Protein AF-0000000080869278 (afdb_homodimer)

pLDDT: mean 95.41, std 7.75, range [44.25, 98.94]

Radius of gyration: 18.77 Å; Cα contacts (8 Å, |Δi|>4): 425; chains: 2; bounding box: 38×56×49 Å

Secondary structure (DSSP, 8-state):
---PPPPHHHHHHHHHTTHHHHHHHHHHHHS-HHHHHHHHHHHHHHHHHHHHHHHHHHHHHHHHHS-TTSHHHHHHHHHHHHHHHHHHHHTTS-HHHHHHHHHHHHHHHHHHHHSHHHHHHS-HHHHHHHHHHHHHHHHHHHHHHHHHHH-/---PPPPHHHHHHHHHTTHHHHHHHHHHHHS-HHHHHHHHHHHHHHHHHHHHHHHHHHHHHHHHHS-TTSHHHHHHHHHHHHHHHHHHHHTTS-HHHHHHHHHHHHHHHHHHHHSHHHHHHS-HHHHHHHHHHHHHHHHHHHHHHHHHHH-

Sequence (302 aa):
MNRIAMPPLPRLLGLAGLLPFVATTAAAWLAPIAWQVVAIRAFLAYAAVILSFLGGVQWGVAMCRERPGEAPFRARMLLAMVPSLLAWPALLLHPLTGAWVLVAGFLLVRFHERSRDGRAQLPDWYQSLRTLLTLVVLACHGLVIWRLVGAMNRIAMPPLPRLLGLAGLLPFVATTAAAWLAPIAWQVVAIRAFLAYAAVILSFLGGVQWGVAMCRERPGEAPFRARMLLAMVPSLLAWPALLLHPLTGAWVLVAGFLLVRFHERSRDGRAQLPDWYQSLRTLLTLVVLACHGLVIWRLVGA

Structure (mmCIF, N/CA/C/O backbone):
data_AF-0000000080869278-model_v1
#
loop_
_entity.id
_entity.type
_entity.pdbx_description
1 polymer 'DUF3429 domain-containing protein'
#
loop_
_atom_site.group_PDB
_atom_site.id
_atom_site.type_symbol
_atom_site.label_atom_id
_atom_site.label_alt_id
_atom_site.label_comp_id
_atom_site.label_asym_id
_atom_site.label_entity_id
_atom_site.label_seq_id
_atom_site.pdbx_PDB_ins_code
_atom_site.Cartn_x
_atom_site.Cartn_y
_atom_site.Cartn_z
_atom_site.occupancy
_atom_site.B_iso_or_equiv
_atom_site.auth_seq_id
_atom_site.auth_comp_id
_atom_site.auth_asym_id
_atom_site.auth_atom_id
_atom_site.pdbx_PDB_model_num
ATOM 1 N N . MET A 1 1 ? 14.195 -19.406 -16.703 1 44.25 1 MET A N 1
ATOM 2 C CA . MET A 1 1 ? 13.023 -18.562 -16.5 1 44.25 1 MET A CA 1
ATOM 3 C C . MET A 1 1 ? 12.531 -18 -17.828 1 44.25 1 MET A C 1
ATOM 5 O O . MET A 1 1 ? 13.328 -17.641 -18.688 1 44.25 1 MET A O 1
ATOM 9 N N . ASN A 1 2 ? 11.352 -18.422 -18.266 1 48.59 2 ASN A N 1
ATOM 10 C CA . ASN A 1 2 ? 10.828 -18.188 -19.609 1 48.59 2 ASN A CA 1
ATOM 11 C C . ASN A 1 2 ? 10.805 -16.703 -19.969 1 48.59 2 ASN A C 1
ATOM 13 O O . ASN A 1 2 ? 10.352 -15.883 -19.172 1 48.59 2 ASN A O 1
ATOM 17 N N . ARG A 1 3 ? 11.766 -16.297 -20.828 1 62.12 3 ARG A N 1
ATOM 18 C CA . ARG A 1 3 ? 11.922 -14.984 -21.438 1 62.12 3 ARG A CA 1
ATOM 19 C C . ARG A 1 3 ? 10.625 -14.516 -22.078 1 62.12 3 ARG A C 1
ATOM 21 O O . ARG A 1 3 ? 10.477 -14.555 -23.297 1 62.12 3 ARG A O 1
ATOM 28 N N . ILE A 1 4 ? 9.562 -14.539 -21.219 1 67.81 4 ILE A N 1
ATOM 29 C CA . ILE A 1 4 ? 8.32 -14.016 -21.781 1 67.81 4 ILE A CA 1
ATOM 30 C C . ILE A 1 4 ? 8.438 -12.508 -21.984 1 67.81 4 ILE A C 1
ATOM 32 O O . ILE A 1 4 ? 9 -11.797 -21.156 1 67.81 4 ILE A O 1
ATOM 36 N N . ALA A 1 5 ? 8.141 -12.117 -23.203 1 81.12 5 ALA A N 1
ATOM 37 C CA . ALA A 1 5 ? 8.102 -10.703 -23.562 1 81.12 5 ALA A CA 1
ATOM 38 C C . ALA A 1 5 ? 7.266 -9.906 -22.562 1 81.12 5 ALA A C 1
ATOM 40 O O . ALA A 1 5 ? 6.336 -10.445 -21.953 1 81.12 5 ALA A O 1
ATOM 41 N N . MET A 1 6 ? 7.672 -8.727 -22.25 1 85.69 6 MET A N 1
ATOM 42 C CA . MET A 1 6 ? 6.938 -7.84 -21.359 1 85.69 6 MET A CA 1
ATOM 43 C C . MET A 1 6 ? 5.535 -7.559 -21.891 1 85.69 6 MET A C 1
ATOM 45 O O . MET A 1 6 ? 5.383 -6.949 -22.953 1 85.69 6 MET A O 1
ATOM 49 N N . PRO A 1 7 ? 4.602 -7.977 -21.172 1 90.69 7 PRO A N 1
ATOM 50 C CA . PRO A 1 7 ? 3.248 -7.613 -21.594 1 90.69 7 PRO A CA 1
ATOM 51 C C . PRO A 1 7 ? 3.012 -6.105 -21.578 1 90.69 7 PRO A C 1
ATOM 53 O O . PRO A 1 7 ? 3.508 -5.406 -20.703 1 90.69 7 PRO A O 1
ATOM 56 N N . PRO A 1 8 ? 2.334 -5.648 -22.484 1 93.81 8 PRO A N 1
ATOM 57 C CA . PRO A 1 8 ? 2.205 -4.195 -22.641 1 93.81 8 PRO A CA 1
ATOM 58 C C . PRO A 1 8 ? 1.475 -3.539 -21.469 1 93.81 8 PRO A C 1
ATOM 60 O O . PRO A 1 8 ? 1.82 -2.424 -21.078 1 93.81 8 PRO A O 1
ATOM 63 N N . LEU A 1 9 ? 0.467 -4.164 -20.922 1 95.12 9 LEU A N 1
ATOM 64 C CA . LEU A 1 9 ? -0.358 -3.52 -19.906 1 95.12 9 LEU A CA 1
ATOM 65 C C . LEU A 1 9 ? 0.443 -3.275 -18.625 1 95.12 9 LEU A C 1
ATOM 67 O O . LEU A 1 9 ? 0.455 -2.16 -18.109 1 95.12 9 LEU A O 1
ATOM 71 N N . PRO A 1 10 ? 1.195 -4.254 -18.125 1 95.69 10 PRO A N 1
ATOM 72 C CA . PRO A 1 10 ? 2.025 -3.975 -16.953 1 95.69 10 PRO A CA 1
ATOM 73 C C . PRO A 1 10 ? 3.031 -2.852 -17.203 1 95.69 10 PRO A C 1
ATOM 75 O O . PRO A 1 10 ? 3.281 -2.039 -16.297 1 95.69 10 PRO A O 1
ATOM 78 N N . ARG A 1 11 ? 3.582 -2.852 -18.344 1 96.12 11 ARG A N 1
ATOM 79 C CA . ARG A 1 11 ? 4.504 -1.768 -18.672 1 96.12 11 ARG A CA 1
ATOM 80 C C . ARG A 1 11 ? 3.803 -0.415 -18.609 1 96.12 11 ARG A C 1
ATOM 82 O O . ARG A 1 11 ? 4.316 0.527 -18 1 96.12 11 ARG A O 1
ATOM 89 N N . LEU A 1 12 ? 2.678 -0.32 -19.203 1 97 12 LEU A N 1
ATOM 90 C CA . LEU A 1 12 ? 1.908 0.92 -19.219 1 97 12 LEU A CA 1
ATOM 91 C C . LEU A 1 12 ? 1.504 1.328 -17.812 1 97 12 LEU A C 1
ATOM 93 O O . LEU A 1 12 ? 1.623 2.498 -17.438 1 97 12 LEU A O 1
ATOM 97 N N . LEU A 1 13 ? 0.999 0.425 -17.031 1 97.19 13 LEU A N 1
ATOM 98 C CA . LEU A 1 13 ? 0.557 0.708 -15.672 1 97.19 13 LEU A CA 1
ATOM 99 C C . LEU A 1 13 ? 1.735 1.105 -14.789 1 97.19 13 LEU A C 1
ATOM 101 O O . LEU A 1 13 ? 1.621 2.018 -13.969 1 97.19 13 LEU A O 1
ATOM 105 N N . GLY A 1 14 ? 2.871 0.417 -14.953 1 97.5 14 GLY A N 1
ATOM 106 C CA . GLY A 1 14 ? 4.078 0.794 -14.234 1 97.5 14 GLY A CA 1
ATOM 107 C C . GLY A 1 14 ? 4.535 2.207 -14.531 1 97.5 14 GLY A C 1
ATOM 108 O O . GLY A 1 14 ? 4.824 2.98 -13.617 1 97.5 14 GLY A O 1
ATOM 109 N N . LEU A 1 15 ? 4.555 2.529 -15.773 1 97.69 15 LEU A N 1
ATOM 110 C CA . LEU A 1 15 ? 4.977 3.863 -16.188 1 97.69 15 LEU A CA 1
ATOM 111 C C . LEU A 1 15 ? 3.98 4.918 -15.719 1 97.69 15 LEU A C 1
ATOM 113 O O . LEU A 1 15 ? 4.379 6.008 -15.289 1 97.69 15 LEU A O 1
ATOM 117 N N . ALA A 1 16 ? 2.689 4.566 -15.797 1 98.12 16 ALA A N 1
ATOM 118 C CA . ALA A 1 16 ? 1.672 5.484 -15.289 1 98.12 16 ALA A CA 1
ATOM 119 C C . ALA A 1 16 ? 1.852 5.727 -13.789 1 98.12 16 ALA A C 1
ATOM 121 O O . ALA A 1 16 ? 1.561 6.816 -13.297 1 98.12 16 ALA A O 1
ATOM 122 N N . GLY A 1 17 ? 2.318 4.703 -13.117 1 98.12 17 GLY A N 1
ATOM 123 C CA . GLY A 1 17 ? 2.551 4.816 -11.688 1 98.12 17 GLY A CA 1
ATOM 124 C C . GLY A 1 17 ? 3.656 5.797 -11.344 1 98.12 17 GLY A C 1
ATOM 125 O O . GLY A 1 17 ? 3.764 6.238 -10.195 1 98.12 17 GLY A O 1
ATOM 126 N N . LEU A 1 18 ? 4.461 6.164 -12.312 1 98.75 18 LEU A N 1
ATOM 127 C CA . LEU A 1 18 ? 5.551 7.105 -12.078 1 98.75 18 LEU A CA 1
ATOM 128 C C . LEU A 1 18 ? 5.051 8.547 -12.156 1 98.75 18 LEU A C 1
ATOM 130 O O . LEU A 1 18 ? 5.727 9.461 -11.688 1 98.75 18 LEU A O 1
ATOM 134 N N . LEU A 1 19 ? 3.914 8.727 -12.711 1 98.69 19 LEU A N 1
ATOM 135 C CA . LEU A 1 19 ? 3.438 10.07 -12.992 1 98.69 19 LEU A CA 1
ATOM 136 C C . LEU A 1 19 ? 3.287 10.875 -11.703 1 98.69 19 LEU A C 1
ATOM 138 O O . LEU A 1 19 ? 3.785 12 -11.609 1 98.69 19 LEU A O 1
ATOM 142 N N . PRO A 1 20 ? 2.641 10.383 -10.688 1 98.88 20 PRO A N 1
ATOM 143 C CA . PRO A 1 20 ? 2.537 11.164 -9.453 1 98.88 20 PRO A CA 1
ATOM 144 C C . PRO A 1 20 ? 3.896 11.461 -8.828 1 98.88 20 PRO A C 1
ATOM 146 O O . PRO A 1 20 ? 4.105 12.547 -8.281 1 98.88 20 PRO A O 1
ATOM 149 N N . PHE A 1 21 ? 4.809 10.508 -8.93 1 98.94 21 PHE A N 1
ATOM 150 C CA . PHE A 1 21 ? 6.145 10.742 -8.398 1 98.94 21 PHE A CA 1
ATOM 151 C C . PHE A 1 21 ? 6.793 11.938 -9.086 1 98.94 21 PHE A C 1
ATOM 153 O O . PHE A 1 21 ? 7.297 12.844 -8.414 1 98.94 21 PHE A O 1
ATOM 160 N N . VAL A 1 22 ? 6.754 11.938 -10.359 1 98.88 22 VAL A N 1
ATOM 161 C CA . VAL A 1 22 ? 7.398 12.984 -11.141 1 98.88 22 VAL A CA 1
ATOM 162 C C . VAL A 1 22 ? 6.668 14.312 -10.938 1 98.88 22 VAL A C 1
ATOM 164 O O . VAL A 1 22 ? 7.297 15.344 -10.711 1 98.88 22 VAL A O 1
ATOM 167 N N . ALA A 1 23 ? 5.387 14.25 -10.992 1 98.81 23 ALA A N 1
ATOM 168 C CA . ALA A 1 23 ? 4.582 15.469 -10.867 1 98.81 23 ALA A CA 1
ATOM 169 C C . ALA A 1 23 ? 4.773 16.109 -9.492 1 98.81 23 ALA A C 1
ATOM 171 O O . ALA A 1 23 ? 4.949 17.328 -9.391 1 98.81 23 ALA A O 1
ATOM 172 N N . THR A 1 24 ? 4.699 15.344 -8.453 1 98.81 24 THR A N 1
ATOM 173 C CA . THR A 1 24 ? 4.824 15.906 -7.113 1 98.81 24 THR A CA 1
ATOM 174 C C . THR A 1 24 ? 6.254 16.375 -6.855 1 98.81 24 THR A C 1
ATOM 176 O O . THR A 1 24 ? 6.477 17.359 -6.145 1 98.81 24 THR A O 1
ATOM 179 N N . THR A 1 25 ? 7.215 15.656 -7.41 1 98.88 25 THR A N 1
ATOM 180 C CA . THR A 1 25 ? 8.602 16.109 -7.316 1 98.88 25 THR A CA 1
ATOM 181 C C . THR A 1 25 ? 8.773 17.469 -7.996 1 98.88 25 THR A C 1
ATOM 183 O O . THR A 1 25 ? 9.344 18.391 -7.41 1 98.88 25 THR A O 1
ATOM 186 N N . ALA A 1 26 ? 8.273 17.562 -9.234 1 98.81 26 ALA A N 1
ATOM 187 C CA . ALA A 1 26 ? 8.344 18.828 -9.945 1 98.81 26 ALA A CA 1
ATOM 188 C C . ALA A 1 26 ? 7.66 19.938 -9.148 1 98.81 26 ALA A C 1
ATOM 190 O O . ALA A 1 26 ? 8.195 21.047 -9.023 1 98.81 26 ALA A O 1
ATOM 191 N N . ALA A 1 27 ? 6.559 19.703 -8.547 1 98.62 27 ALA A N 1
ATOM 192 C CA . ALA A 1 27 ? 5.801 20.688 -7.785 1 98.62 27 ALA A CA 1
ATOM 193 C C . ALA A 1 27 ? 6.551 21.109 -6.52 1 98.62 27 ALA A C 1
ATOM 195 O O . ALA A 1 27 ? 6.473 22.25 -6.09 1 98.62 27 ALA A O 1
ATOM 196 N N . ALA A 1 28 ? 7.234 20.188 -5.938 1 98.19 28 ALA A N 1
ATOM 197 C CA . ALA A 1 28 ? 8.008 20.484 -4.734 1 98.19 28 ALA A CA 1
ATOM 198 C C . ALA A 1 28 ? 9.07 21.531 -5.016 1 98.19 28 ALA A C 1
ATOM 200 O O . ALA A 1 28 ? 9.516 22.234 -4.105 1 98.19 28 ALA A O 1
ATOM 201 N N . TRP A 1 29 ? 9.484 21.672 -6.289 1 97.81 29 TRP A N 1
ATOM 202 C CA . TRP A 1 29 ? 10.547 22.594 -6.66 1 97.81 29 TRP A CA 1
ATOM 203 C C . TRP A 1 29 ? 9.977 23.844 -7.332 1 97.81 29 TRP A C 1
ATOM 205 O O . TRP A 1 29 ? 10.516 24.938 -7.18 1 97.81 29 TRP A O 1
ATOM 215 N N . LEU A 1 30 ? 8.883 23.641 -8.078 1 97.94 30 LEU A N 1
ATOM 216 C CA . LEU A 1 30 ? 8.531 24.656 -9.055 1 97.94 30 LEU A CA 1
ATOM 217 C C . LEU A 1 30 ? 7.25 25.375 -8.648 1 97.94 30 LEU A C 1
ATOM 219 O O . LEU A 1 30 ? 6.969 26.484 -9.133 1 97.94 30 LEU A O 1
ATOM 223 N N . ALA A 1 31 ? 6.453 24.75 -7.828 1 97.5 31 ALA A N 1
ATOM 224 C CA . ALA A 1 31 ? 5.184 25.359 -7.438 1 97.5 31 ALA A CA 1
ATOM 225 C C . ALA A 1 31 ? 5.406 26.578 -6.539 1 97.5 31 ALA A C 1
ATOM 227 O O . ALA A 1 31 ? 6.504 26.766 -6.016 1 97.5 31 ALA A O 1
ATOM 228 N N . PRO A 1 32 ? 4.367 27.422 -6.504 1 96.44 32 PRO A N 1
ATOM 229 C CA . PRO A 1 32 ? 4.457 28.469 -5.473 1 96.44 32 PRO A CA 1
ATOM 230 C C . PRO A 1 32 ? 4.734 27.891 -4.086 1 96.44 32 PRO A C 1
ATOM 232 O O . PRO A 1 32 ? 4.301 26.781 -3.775 1 96.44 32 PRO A O 1
ATOM 235 N N . ILE A 1 33 ? 5.359 28.625 -3.227 1 90 33 ILE A N 1
ATOM 236 C CA . ILE A 1 33 ? 5.93 28.188 -1.959 1 90 33 ILE A CA 1
ATOM 237 C C . ILE A 1 33 ? 4.852 27.516 -1.11 1 90 33 ILE A C 1
ATOM 239 O O . ILE A 1 33 ? 5.082 26.469 -0.508 1 90 33 ILE A O 1
ATOM 243 N N . ALA A 1 34 ? 3.666 28.094 -1.125 1 91.38 34 ALA A N 1
ATOM 244 C CA . ALA A 1 34 ? 2.582 27.578 -0.296 1 91.38 34 ALA A CA 1
ATOM 245 C C . ALA A 1 34 ? 2.182 26.172 -0.735 1 91.38 34 ALA A C 1
ATOM 247 O O . ALA A 1 34 ? 1.715 25.359 0.078 1 91.38 34 ALA A O 1
ATOM 248 N N . TRP A 1 35 ? 2.451 25.828 -1.96 1 95.19 35 TRP A N 1
ATOM 249 C CA . TRP A 1 35 ? 2.01 24.547 -2.508 1 95.19 35 TRP A CA 1
ATOM 250 C C . TRP A 1 35 ? 3.141 23.531 -2.475 1 95.19 35 TRP A C 1
ATOM 252 O O . TRP A 1 35 ? 2.918 22.344 -2.725 1 95.19 35 TRP A O 1
ATOM 262 N N . GLN A 1 36 ? 4.301 23.984 -2.174 1 96.25 36 GLN A N 1
ATOM 263 C CA . GLN A 1 36 ? 5.438 23.078 -2.16 1 96.25 36 GLN A CA 1
ATOM 264 C C . GLN A 1 36 ? 5.344 22.094 -0.988 1 96.25 36 GLN A C 1
ATOM 266 O O . GLN A 1 36 ? 5.699 20.922 -1.121 1 96.25 36 GLN A O 1
ATOM 271 N N . VAL A 1 37 ? 4.855 22.641 0.115 1 95.25 37 VAL A N 1
ATOM 272 C CA . VAL A 1 37 ? 4.703 21.781 1.286 1 95.25 37 VAL A CA 1
ATOM 273 C C . VAL A 1 37 ? 3.664 20.703 1.003 1 95.25 37 VAL A C 1
ATOM 275 O O . VAL A 1 37 ? 3.865 19.531 1.346 1 95.25 37 VAL A O 1
ATOM 278 N N . VAL A 1 38 ? 2.617 21.078 0.31 1 96.75 38 VAL A N 1
ATOM 279 C CA . VAL A 1 38 ? 1.565 20.125 -0.055 1 96.75 38 VAL A CA 1
ATOM 280 C C . VAL A 1 38 ? 2.115 19.094 -1.035 1 96.75 38 VAL A C 1
ATOM 282 O O . VAL A 1 38 ? 1.801 17.906 -0.935 1 96.75 38 VAL A O 1
ATOM 285 N N . ALA A 1 39 ? 2.908 19.562 -1.896 1 98.62 39 ALA A N 1
ATOM 286 C CA . ALA A 1 39 ? 3.51 18.688 -2.889 1 98.62 39 ALA A CA 1
ATOM 287 C C . ALA A 1 39 ? 4.406 17.641 -2.223 1 98.62 39 ALA A C 1
ATOM 289 O O . ALA A 1 39 ? 4.391 16.469 -2.602 1 98.62 39 ALA A O 1
ATOM 290 N N . ILE A 1 40 ? 5.152 18.062 -1.273 1 98.5 40 ILE A N 1
ATOM 291 C CA . ILE A 1 40 ? 6.051 17.156 -0.565 1 98.5 40 ILE A CA 1
ATOM 292 C C . ILE A 1 40 ? 5.238 16.125 0.218 1 98.5 40 ILE A C 1
ATOM 294 O O . ILE A 1 40 ? 5.555 14.938 0.205 1 98.5 40 ILE A O 1
ATOM 298 N N . ARG A 1 41 ? 4.199 16.578 0.813 1 98.06 41 ARG A N 1
ATOM 299 C CA . ARG A 1 41 ? 3.316 15.664 1.524 1 98.06 41 ARG A CA 1
ATOM 300 C C . ARG A 1 41 ? 2.686 14.656 0.566 1 98.06 41 ARG A C 1
ATOM 302 O O . ARG A 1 41 ? 2.59 13.469 0.877 1 98.06 41 ARG A O 1
ATOM 309 N N . ALA A 1 42 ? 2.25 15.148 -0.531 1 98.81 42 ALA A N 1
ATOM 310 C CA . ALA A 1 42 ? 1.659 14.281 -1.546 1 98.81 42 ALA A CA 1
ATOM 311 C C . ALA A 1 42 ? 2.674 13.25 -2.047 1 98.81 42 ALA A C 1
ATOM 313 O O . ALA A 1 42 ? 2.33 12.086 -2.271 1 98.81 42 ALA A O 1
ATOM 314 N N . PHE A 1 43 ? 3.896 13.703 -2.244 1 98.94 43 PHE A N 1
ATOM 315 C CA . PHE A 1 43 ? 4.969 12.82 -2.686 1 98.94 43 PHE A CA 1
ATOM 316 C C . PHE A 1 43 ? 5.18 11.688 -1.689 1 98.94 43 PHE A C 1
ATOM 318 O O . PHE A 1 43 ? 5.211 10.516 -2.072 1 98.94 43 PHE A O 1
ATOM 325 N N . LEU A 1 44 ? 5.277 12.039 -0.423 1 98.94 44 LEU A N 1
ATOM 326 C CA . LEU A 1 44 ? 5.555 11.047 0.608 1 98.94 44 LEU A CA 1
ATOM 327 C C . LEU A 1 44 ? 4.371 10.102 0.785 1 98.94 44 LEU A C 1
ATOM 329 O O . LEU A 1 44 ? 4.559 8.891 0.972 1 98.94 44 LEU A O 1
ATOM 333 N N . ALA A 1 45 ? 3.197 10.641 0.691 1 98.94 45 ALA A N 1
ATOM 334 C CA . ALA A 1 45 ? 2 9.805 0.783 1 98.94 45 ALA A CA 1
ATOM 335 C C . ALA A 1 45 ? 1.946 8.797 -0.358 1 98.94 45 ALA A C 1
ATOM 337 O O . ALA A 1 45 ? 1.664 7.613 -0.136 1 98.94 45 ALA A O 1
ATOM 338 N N . TYR A 1 46 ? 2.234 9.258 -1.51 1 98.94 46 TYR A N 1
ATOM 339 C CA . TYR A 1 46 ? 2.209 8.359 -2.66 1 98.94 46 TYR A CA 1
ATOM 340 C C . TYR A 1 46 ? 3.305 7.309 -2.557 1 98.94 46 TYR A C 1
ATOM 342 O O . TYR A 1 46 ? 3.074 6.133 -2.852 1 98.94 46 TYR A O 1
ATOM 350 N N . ALA A 1 47 ? 4.457 7.746 -2.17 1 98.94 47 ALA A N 1
ATOM 351 C CA . ALA A 1 47 ? 5.57 6.812 -2.008 1 98.94 47 ALA A CA 1
ATOM 352 C C . ALA A 1 47 ? 5.223 5.715 -1.007 1 98.94 47 ALA A C 1
ATOM 354 O O . ALA A 1 47 ? 5.52 4.539 -1.237 1 98.94 47 ALA A O 1
ATOM 355 N N . ALA A 1 48 ? 4.613 6.094 0.068 1 98.94 48 ALA A N 1
ATOM 356 C CA . ALA A 1 48 ? 4.23 5.117 1.089 1 98.94 48 ALA A CA 1
ATOM 357 C C . ALA A 1 48 ? 3.209 4.125 0.544 1 98.94 48 ALA A C 1
ATOM 359 O O . ALA A 1 48 ? 3.324 2.92 0.772 1 98.94 48 ALA A O 1
ATOM 360 N N . VAL A 1 49 ? 2.287 4.641 -0.199 1 98.88 49 VAL A N 1
ATOM 361 C CA . VAL A 1 49 ? 1.232 3.834 -0.803 1 98.88 49 VAL A CA 1
ATOM 362 C C . VAL A 1 49 ? 1.841 2.844 -1.794 1 98.88 49 VAL A C 1
ATOM 364 O O . VAL A 1 49 ? 1.506 1.656 -1.779 1 98.88 49 VAL A O 1
ATOM 367 N N . ILE A 1 50 ? 2.725 3.264 -2.547 1 98.94 50 ILE A N 1
ATOM 368 C CA . ILE A 1 50 ? 3.326 2.414 -3.568 1 98.94 50 ILE A CA 1
ATOM 369 C C . ILE A 1 50 ? 4.262 1.402 -2.91 1 98.94 50 ILE A C 1
ATOM 371 O O . ILE A 1 50 ? 4.336 0.247 -3.336 1 98.94 50 ILE A O 1
ATOM 375 N N . LEU A 1 51 ? 5.012 1.861 -1.928 1 98.94 51 LEU A N 1
ATOM 376 C CA . LEU A 1 51 ? 5.867 0.925 -1.21 1 98.94 51 LEU A CA 1
ATOM 377 C C . LEU A 1 51 ? 5.051 -0.221 -0.624 1 98.94 51 LEU A C 1
ATOM 379 O O . LEU A 1 51 ? 5.445 -1.386 -0.726 1 98.94 51 LEU A O 1
ATOM 383 N N . SER A 1 52 ? 3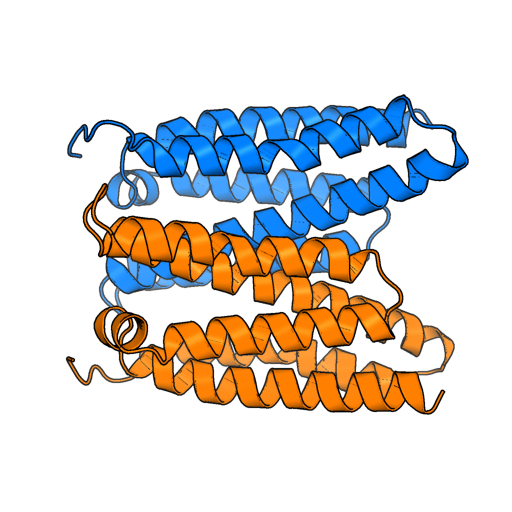.922 0.097 -0.044 1 98.94 52 SER A N 1
ATOM 384 C CA . SER A 1 52 ? 3.041 -0.922 0.518 1 98.94 52 SER A CA 1
ATOM 385 C C . SER A 1 52 ? 2.477 -1.827 -0.573 1 98.94 52 SER A C 1
ATOM 387 O O . SER A 1 52 ? 2.357 -3.039 -0.381 1 98.94 52 SER A O 1
ATOM 389 N N . PHE A 1 53 ? 2.135 -1.266 -1.71 1 98.94 53 PHE A N 1
ATOM 390 C CA . PHE A 1 53 ? 1.667 -2.025 -2.863 1 98.94 53 PHE A CA 1
ATOM 391 C C . PHE A 1 53 ? 2.664 -3.117 -3.234 1 98.94 53 PHE A C 1
ATOM 393 O O . PHE A 1 53 ? 2.275 -4.258 -3.492 1 98.94 53 PHE A O 1
ATOM 400 N N . LEU A 1 54 ? 3.918 -2.758 -3.223 1 98.88 54 LEU A N 1
ATOM 401 C CA . LEU A 1 54 ? 4.961 -3.709 -3.59 1 98.88 54 LEU A CA 1
ATOM 402 C C . LEU A 1 54 ? 5.031 -4.855 -2.588 1 98.88 54 LEU A C 1
ATOM 404 O O . LEU A 1 54 ? 5.316 -5.996 -2.961 1 98.88 54 LEU A O 1
ATOM 408 N N . GLY A 1 55 ? 4.832 -4.527 -1.293 1 98.81 55 GLY A N 1
ATOM 409 C CA . GLY A 1 55 ? 4.703 -5.598 -0.319 1 98.81 55 GLY A CA 1
ATOM 410 C C . GLY A 1 55 ? 3.566 -6.555 -0.629 1 98.81 55 GLY A C 1
ATOM 411 O O . GLY A 1 55 ? 3.73 -7.773 -0.53 1 98.81 55 GLY A O 1
ATOM 412 N N . GLY A 1 56 ? 2.42 -5.996 -1.055 1 98.75 56 GLY A N 1
ATOM 413 C CA . GLY A 1 56 ? 1.283 -6.812 -1.451 1 98.75 56 GLY A CA 1
ATOM 414 C C . GLY A 1 56 ? 1.587 -7.734 -2.615 1 98.75 56 GLY A C 1
ATOM 415 O O . GLY A 1 56 ? 1.141 -8.883 -2.637 1 98.75 56 GLY A O 1
ATOM 416 N N . VAL A 1 57 ? 2.322 -7.234 -3.553 1 98.62 57 VAL A N 1
ATOM 417 C CA . VAL A 1 57 ? 2.697 -8.055 -4.703 1 98.62 57 VAL A CA 1
ATOM 418 C C . VAL A 1 57 ? 3.432 -9.305 -4.227 1 98.62 57 VAL A C 1
ATOM 420 O O . VAL A 1 57 ? 3.135 -10.414 -4.676 1 98.62 57 VAL A O 1
ATOM 423 N N . GLN A 1 58 ? 4.375 -9.109 -3.26 1 98.25 58 GLN A N 1
ATOM 424 C CA . GLN A 1 58 ? 5.145 -10.234 -2.75 1 98.25 58 GLN A CA 1
ATOM 425 C C . GLN A 1 58 ? 4.25 -11.219 -2 1 98.25 58 GLN A C 1
ATOM 427 O O . GLN A 1 58 ? 4.445 -12.438 -2.082 1 98.25 58 GLN A O 1
ATOM 432 N N . TRP A 1 59 ? 3.32 -10.703 -1.309 1 98 59 TRP A N 1
ATOM 433 C CA . TRP A 1 59 ? 2.355 -11.547 -0.61 1 98 59 TRP A CA 1
ATOM 434 C C . TRP A 1 59 ? 1.565 -12.406 -1.596 1 98 59 TRP A C 1
ATOM 436 O O . TRP A 1 59 ? 1.374 -13.602 -1.373 1 98 59 TRP A O 1
ATOM 446 N N . GLY A 1 60 ? 1.078 -11.797 -2.67 1 97.56 60 GLY A N 1
ATOM 447 C CA . GLY A 1 60 ? 0.382 -12.531 -3.713 1 97.56 60 GLY A CA 1
ATOM 448 C C . GLY A 1 60 ? 1.238 -13.602 -4.359 1 97.56 60 GLY A C 1
ATOM 449 O O . GLY A 1 60 ? 0.764 -14.711 -4.617 1 97.56 60 GLY A O 1
ATOM 450 N N . VAL A 1 61 ? 2.453 -13.328 -4.59 1 96.88 61 VAL A N 1
ATOM 451 C CA . VAL A 1 61 ? 3.387 -14.273 -5.191 1 96.88 61 VAL A CA 1
ATOM 452 C C . VAL A 1 61 ? 3.598 -15.461 -4.25 1 96.88 61 VAL A C 1
ATOM 454 O O . VAL A 1 61 ? 3.549 -16.609 -4.68 1 96.88 61 VAL A O 1
ATOM 457 N N . ALA A 1 62 ? 3.797 -15.148 -2.979 1 96.25 62 ALA A N 1
ATOM 458 C CA . ALA A 1 62 ? 3.967 -16.219 -2 1 96.25 62 ALA A CA 1
ATOM 459 C C . ALA A 1 62 ? 2.748 -17.125 -1.971 1 96.25 62 ALA A C 1
ATOM 461 O O . ALA A 1 62 ? 2.883 -18.359 -1.977 1 96.25 62 ALA A O 1
ATOM 462 N N . MET A 1 63 ? 1.617 -16.562 -2.01 1 94.75 63 MET A N 1
ATOM 463 C CA . MET A 1 63 ? 0.354 -17.281 -1.924 1 94.75 63 MET A CA 1
ATOM 464 C C . MET A 1 63 ? 0.152 -18.172 -3.148 1 94.75 63 MET A C 1
ATOM 466 O O . MET A 1 63 ? -0.425 -19.25 -3.049 1 94.75 63 MET A O 1
ATOM 470 N N . CYS A 1 64 ? 0.716 -17.766 -4.27 1 93.81 64 CYS A N 1
ATOM 471 C CA . CYS A 1 64 ? 0.415 -18.438 -5.527 1 93.81 64 CYS A CA 1
ATOM 472 C C . CYS A 1 64 ? 1.531 -19.406 -5.91 1 93.81 64 CYS A C 1
ATOM 474 O O . CYS A 1 64 ? 1.284 -20.422 -6.562 1 93.81 64 CYS A O 1
ATOM 476 N N . ARG A 1 65 ? 2.723 -19.141 -5.461 1 92.69 65 ARG A N 1
ATOM 477 C CA . ARG A 1 65 ? 3.84 -19.875 -6.062 1 92.69 65 ARG A CA 1
ATOM 478 C C . ARG A 1 65 ? 4.555 -20.719 -5.023 1 92.69 65 ARG A C 1
ATOM 480 O O . ARG A 1 65 ? 5.324 -21.625 -5.375 1 92.69 65 ARG A O 1
ATOM 487 N N . GLU A 1 66 ? 4.367 -20.375 -3.803 1 90.81 66 GLU A N 1
ATOM 488 C CA . GLU A 1 66 ? 5.109 -21.078 -2.758 1 90.81 66 GLU A CA 1
ATOM 489 C C . GLU A 1 66 ? 4.199 -22.016 -1.973 1 90.81 66 GLU A C 1
ATOM 491 O O . GLU A 1 66 ? 3.01 -21.75 -1.804 1 90.81 66 GLU A O 1
ATOM 496 N N . ARG A 1 67 ? 4.766 -23.156 -1.482 1 89.94 67 ARG A N 1
ATOM 497 C CA . ARG A 1 67 ? 4.02 -24.141 -0.691 1 89.94 67 ARG A CA 1
ATOM 498 C C . ARG A 1 67 ? 3.871 -23.672 0.753 1 89.94 67 ARG A C 1
ATOM 500 O O . ARG A 1 67 ? 4.867 -23.438 1.443 1 89.94 67 ARG A O 1
ATOM 507 N N . PRO A 1 68 ? 2.596 -23.594 1.15 1 88.19 68 PRO A N 1
ATOM 508 C CA . PRO A 1 68 ? 2.406 -23.172 2.539 1 88.19 68 PRO A CA 1
ATOM 509 C C . PRO A 1 68 ? 3.16 -24.047 3.535 1 88.19 68 PRO A C 1
ATOM 511 O O . PRO A 1 68 ? 3.193 -25.266 3.385 1 88.19 68 PRO A O 1
ATOM 514 N N . GLY A 1 69 ? 3.803 -23.344 4.453 1 86.12 69 GLY A N 1
ATOM 515 C CA . GLY A 1 69 ? 4.496 -24.094 5.488 1 86.12 69 GLY A CA 1
ATOM 516 C C . GLY A 1 69 ? 5.977 -24.266 5.211 1 86.12 69 GLY A C 1
ATOM 517 O O . GLY A 1 69 ? 6.754 -24.578 6.121 1 86.12 69 GLY A O 1
ATOM 518 N N . GLU A 1 70 ? 6.414 -24.156 3.947 1 91.81 70 GLU A N 1
ATOM 519 C CA . GLU A 1 70 ? 7.828 -24.281 3.611 1 91.81 70 GLU A CA 1
ATOM 520 C C . GLU A 1 70 ? 8.57 -22.984 3.877 1 91.81 70 GLU A C 1
ATOM 522 O O . GLU A 1 70 ? 7.953 -21.922 3.996 1 91.81 70 GLU A O 1
ATOM 527 N N . ALA A 1 71 ? 9.828 -23.062 4.016 1 93.44 71 ALA A N 1
ATOM 528 C CA . ALA A 1 71 ? 10.68 -21.953 4.422 1 93.44 71 ALA A CA 1
ATOM 529 C C . ALA A 1 71 ? 10.562 -20.781 3.441 1 93.44 71 ALA A C 1
ATOM 531 O O . ALA A 1 71 ? 10.43 -19.625 3.852 1 93.44 71 ALA A O 1
ATOM 532 N N . PRO A 1 72 ? 10.586 -21.031 2.143 1 91.88 72 PRO A N 1
ATOM 533 C CA . PRO A 1 72 ? 10.469 -19.906 1.214 1 91.88 72 PRO A CA 1
ATOM 534 C C . PRO A 1 72 ? 9.133 -19.172 1.34 1 91.88 72 PRO A C 1
ATOM 536 O O . PRO A 1 72 ? 9.094 -17.938 1.244 1 91.88 72 PRO A O 1
ATOM 539 N N . PHE A 1 73 ? 8.117 -19.922 1.57 1 93.81 73 PHE A N 1
ATOM 540 C CA . PHE A 1 73 ? 6.797 -19.344 1.808 1 93.81 73 PHE A CA 1
ATOM 541 C C . PHE A 1 73 ? 6.816 -18.438 3.033 1 93.81 73 PHE A C 1
ATOM 543 O O . PHE A 1 73 ? 6.387 -17.281 2.967 1 93.81 73 PHE A O 1
ATOM 550 N N . ARG A 1 74 ? 7.305 -18.922 4.078 1 94.94 74 ARG A N 1
ATOM 551 C CA . ARG A 1 74 ? 7.344 -18.172 5.328 1 94.94 74 ARG A CA 1
ATOM 552 C C . ARG A 1 74 ? 8.18 -16.906 5.18 1 94.94 74 ARG A C 1
ATOM 554 O O . ARG A 1 74 ? 7.77 -15.828 5.613 1 94.94 74 ARG A O 1
ATOM 561 N N . ALA A 1 75 ? 9.281 -17.047 4.582 1 95.44 75 ALA A N 1
ATOM 562 C CA . ALA A 1 75 ? 10.195 -15.922 4.406 1 95.44 75 ALA A CA 1
ATOM 563 C C . ALA A 1 75 ? 9.555 -14.82 3.566 1 95.44 75 ALA A C 1
ATOM 565 O O . ALA A 1 75 ? 9.586 -13.648 3.941 1 95.44 75 ALA A O 1
ATOM 566 N N . ARG A 1 76 ? 8.93 -15.18 2.504 1 95.75 76 ARG A N 1
ATOM 567 C CA . ARG A 1 76 ? 8.344 -14.18 1.612 1 95.75 76 ARG A CA 1
ATOM 568 C C . ARG A 1 76 ? 7.117 -13.531 2.242 1 95.75 76 ARG A C 1
ATOM 570 O O . ARG A 1 76 ? 6.898 -12.328 2.092 1 95.75 76 ARG A O 1
ATOM 577 N N . MET A 1 77 ? 6.363 -14.328 2.932 1 95.69 77 MET A N 1
ATOM 578 C CA . MET A 1 77 ? 5.191 -13.773 3.604 1 95.69 77 MET A CA 1
ATOM 579 C C . MET A 1 77 ? 5.602 -12.758 4.668 1 95.69 77 MET A C 1
ATOM 581 O O . MET A 1 77 ? 4.996 -11.695 4.785 1 95.69 77 MET A O 1
ATOM 585 N N . LEU A 1 78 ? 6.59 -13.07 5.395 1 96.12 78 LEU A N 1
ATOM 586 C CA . LEU A 1 78 ? 7.07 -12.156 6.426 1 96.12 78 LEU A CA 1
ATOM 587 C C . LEU A 1 78 ? 7.664 -10.898 5.801 1 96.12 78 LEU A C 1
ATOM 589 O O . LEU A 1 78 ? 7.359 -9.781 6.238 1 96.12 78 LEU A O 1
ATOM 593 N N . LEU A 1 79 ? 8.445 -11.102 4.777 1 96.56 79 LEU A N 1
ATOM 594 C CA . LEU A 1 79 ? 9.102 -9.969 4.133 1 96.56 79 LEU A CA 1
ATOM 595 C C . LEU A 1 79 ? 8.078 -9.078 3.432 1 96.56 79 LEU A C 1
ATOM 597 O O . LEU A 1 79 ? 8.297 -7.871 3.297 1 96.56 79 LEU A O 1
ATOM 601 N N . ALA A 1 80 ? 6.961 -9.664 3.041 1 98.12 80 ALA A N 1
ATOM 602 C CA . ALA A 1 80 ? 5.91 -8.922 2.35 1 98.12 80 ALA A CA 1
ATOM 603 C C . ALA A 1 80 ? 5.293 -7.863 3.262 1 98.12 80 ALA A C 1
ATOM 605 O O . ALA A 1 80 ? 4.711 -6.887 2.783 1 98.12 80 ALA A O 1
ATOM 606 N N . MET A 1 81 ? 5.477 -7.996 4.609 1 98.38 81 MET A N 1
ATOM 607 C CA . MET A 1 81 ? 4.887 -7.066 5.566 1 98.38 81 MET A CA 1
ATOM 608 C C . MET A 1 81 ? 5.793 -5.859 5.789 1 98.38 81 MET A C 1
ATOM 610 O O . MET A 1 81 ? 5.332 -4.801 6.219 1 98.38 81 MET A O 1
ATOM 614 N N . VAL A 1 82 ? 7 -6.004 5.516 1 98.56 82 VAL A N 1
ATOM 615 C CA . VAL A 1 82 ? 8.023 -5.051 5.938 1 98.56 82 VAL A CA 1
ATOM 616 C C . VAL A 1 82 ? 7.812 -3.719 5.223 1 98.56 82 VAL A C 1
ATOM 618 O O . VAL A 1 82 ? 7.844 -2.658 5.852 1 98.56 82 VAL A O 1
ATOM 621 N N . PRO A 1 83 ? 7.5 -3.729 3.918 1 98.88 83 PRO A N 1
ATOM 622 C CA . PRO A 1 83 ? 7.309 -2.445 3.24 1 98.88 83 PRO A CA 1
ATOM 623 C C . PRO A 1 83 ? 6.184 -1.614 3.857 1 98.88 83 PRO A C 1
ATOM 625 O O . PRO A 1 83 ? 6.328 -0.399 4.02 1 98.88 83 PRO A O 1
ATOM 628 N N . SER A 1 84 ? 5.098 -2.246 4.27 1 98.88 84 SER A N 1
ATOM 629 C CA . SER A 1 84 ? 3.988 -1.532 4.895 1 98.88 84 SER A CA 1
ATOM 630 C C . SER A 1 84 ? 4.359 -1.034 6.285 1 98.88 84 SER A C 1
ATOM 632 O O . SER A 1 84 ? 3.949 0.054 6.691 1 98.88 84 SER A O 1
ATOM 634 N N . LEU A 1 85 ? 5.164 -1.817 6.961 1 98.75 85 LEU A N 1
ATOM 635 C CA . LEU A 1 85 ? 5.578 -1.468 8.312 1 98.75 85 LEU A CA 1
ATOM 636 C C . LEU A 1 85 ? 6.59 -0.327 8.297 1 98.75 85 LEU A C 1
ATOM 638 O O . LEU A 1 85 ? 6.773 0.36 9.305 1 98.75 85 LEU A O 1
ATOM 642 N N . LEU A 1 86 ? 7.223 -0.126 7.164 1 98.88 86 LEU A N 1
ATOM 643 C CA . LEU A 1 86 ? 8.094 1.031 6.98 1 98.88 86 LEU A CA 1
ATOM 644 C C . LEU A 1 86 ? 7.301 2.23 6.473 1 98.88 86 LEU A C 1
ATOM 646 O O . LEU A 1 86 ? 7.516 3.357 6.922 1 98.88 86 LEU A O 1
ATOM 650 N N . ALA A 1 87 ? 6.414 1.979 5.594 1 98.94 87 ALA A N 1
ATOM 651 C CA . ALA A 1 87 ? 5.648 3.041 4.949 1 98.94 87 ALA A CA 1
ATOM 652 C C . ALA A 1 87 ? 4.777 3.783 5.957 1 98.94 87 ALA A C 1
ATOM 654 O O . ALA A 1 87 ? 4.723 5.016 5.953 1 98.94 87 ALA A O 1
ATOM 655 N N . TRP A 1 88 ? 4.195 3.039 6.805 1 98.88 88 TRP A N 1
ATOM 656 C CA . TRP A 1 88 ? 3.244 3.609 7.754 1 98.88 88 TRP A CA 1
ATOM 657 C C . TRP A 1 88 ? 3.932 4.602 8.688 1 98.88 88 TRP A C 1
ATOM 659 O O . TRP A 1 88 ? 3.594 5.789 8.695 1 98.88 88 TRP A O 1
ATOM 669 N N . PRO A 1 89 ? 4.922 4.273 9.453 1 98.69 89 PRO A N 1
ATOM 670 C CA . PRO A 1 89 ? 5.539 5.281 10.32 1 98.69 89 PRO A CA 1
ATOM 671 C C . PRO A 1 89 ? 6.223 6.395 9.523 1 98.69 89 PRO A C 1
ATOM 673 O O . PRO A 1 89 ? 6.32 7.527 10.008 1 98.69 89 PRO A O 1
ATOM 676 N N . ALA A 1 90 ? 6.691 6.145 8.336 1 98.88 90 ALA A N 1
ATOM 677 C CA . ALA A 1 90 ? 7.324 7.172 7.512 1 98.88 90 ALA A CA 1
ATOM 678 C C . ALA A 1 90 ? 6.402 8.375 7.328 1 98.88 90 ALA A C 1
ATOM 680 O O . ALA A 1 90 ? 6.867 9.508 7.238 1 98.88 90 ALA A O 1
ATOM 681 N N . LEU A 1 91 ? 5.105 8.117 7.324 1 98.69 91 LEU A N 1
ATOM 682 C CA . LEU A 1 91 ? 4.125 9.164 7.078 1 98.69 91 LEU A CA 1
ATOM 683 C C . LEU A 1 91 ? 3.887 10 8.336 1 98.69 91 LEU A C 1
ATOM 685 O O . LEU A 1 91 ? 3.295 11.078 8.273 1 98.69 91 LEU A O 1
ATOM 689 N N . LEU A 1 92 ? 4.34 9.477 9.43 1 98 92 LEU A N 1
ATOM 690 C CA . LEU A 1 92 ? 4.09 10.148 10.703 1 98 92 LEU A CA 1
ATOM 691 C C . LEU A 1 92 ? 5.344 10.859 11.195 1 98 92 LEU A C 1
ATOM 693 O O . LEU A 1 92 ? 5.293 11.602 12.18 1 98 92 LEU A O 1
ATOM 697 N N . LEU A 1 93 ? 6.418 10.711 10.492 1 98.19 93 LEU A N 1
ATOM 698 C CA . LEU A 1 93 ? 7.699 11.312 10.844 1 98.19 93 LEU A CA 1
ATOM 699 C C . LEU A 1 93 ? 7.887 12.641 10.117 1 98.19 93 LEU A C 1
ATOM 701 O O . LEU A 1 93 ? 7.094 13 9.25 1 98.19 93 LEU A O 1
ATOM 705 N N . HIS A 1 94 ? 8.914 13.391 10.594 1 98.06 94 HIS A N 1
ATOM 706 C CA . HIS A 1 94 ? 9.344 14.555 9.82 1 98.06 94 HIS A CA 1
ATOM 707 C C . HIS A 1 94 ? 9.602 14.188 8.367 1 98.06 94 HIS A C 1
ATOM 709 O O . HIS A 1 94 ? 10.156 13.125 8.078 1 98.06 94 HIS A O 1
ATOM 715 N N . PRO A 1 95 ? 9.25 15.062 7.469 1 98.25 95 PRO A N 1
ATOM 716 C CA . PRO A 1 95 ? 9.297 14.734 6.043 1 98.25 95 PRO A CA 1
ATOM 717 C C . PRO A 1 95 ? 10.672 14.227 5.602 1 98.25 95 PRO A C 1
ATOM 719 O O . PRO A 1 95 ? 10.766 13.273 4.828 1 98.25 95 PRO A O 1
ATOM 722 N N . LEU A 1 96 ? 11.719 14.797 6.098 1 98.56 96 LEU A N 1
ATOM 723 C CA . LEU A 1 96 ? 13.055 14.375 5.703 1 98.56 96 LEU A CA 1
ATOM 724 C C . LEU A 1 96 ? 13.344 12.953 6.176 1 98.56 96 LEU A C 1
ATOM 726 O O . LEU A 1 96 ? 13.812 12.117 5.398 1 98.56 96 LEU A O 1
ATOM 730 N N . THR A 1 97 ? 13.055 12.672 7.402 1 98.75 97 THR A N 1
ATOM 731 C CA . THR A 1 97 ? 13.242 11.336 7.949 1 98.75 97 THR A CA 1
ATOM 732 C C . THR A 1 97 ? 12.336 10.328 7.242 1 98.75 97 THR A C 1
ATOM 734 O O . THR A 1 97 ? 12.766 9.219 6.918 1 98.75 97 THR A O 1
ATOM 737 N N . GLY A 1 98 ? 11.086 10.734 7.043 1 98.88 98 GLY A N 1
ATOM 738 C CA . GLY A 1 98 ? 10.164 9.875 6.316 1 98.88 98 GLY A CA 1
ATOM 739 C C . GLY A 1 98 ? 10.648 9.523 4.922 1 98.88 98 GLY A C 1
ATOM 740 O O . GLY A 1 98 ? 10.531 8.375 4.492 1 98.88 98 GLY A O 1
ATOM 741 N N . ALA A 1 99 ? 11.195 10.469 4.246 1 98.88 99 ALA A N 1
ATOM 742 C CA . ALA A 1 99 ? 11.719 10.242 2.9 1 98.88 99 ALA A CA 1
ATOM 743 C C . ALA A 1 99 ? 12.836 9.211 2.912 1 98.88 99 ALA A C 1
ATOM 745 O O . ALA A 1 99 ? 12.883 8.32 2.053 1 98.88 99 ALA A O 1
ATOM 746 N N . TRP A 1 100 ? 13.695 9.25 3.887 1 98.88 100 TRP A N 1
ATOM 747 C CA . TRP A 1 100 ? 14.797 8.297 3.984 1 98.88 100 TRP A CA 1
ATOM 748 C C . TRP A 1 100 ? 14.273 6.898 4.312 1 98.88 100 TRP A C 1
ATOM 750 O O . TRP A 1 100 ? 14.797 5.902 3.803 1 98.88 100 TRP A O 1
ATOM 760 N N . VAL A 1 101 ? 13.305 6.832 5.18 1 98.94 101 VAL A N 1
ATOM 761 C CA . VAL A 1 101 ? 12.703 5.543 5.52 1 98.94 101 VAL A CA 1
ATOM 762 C C . VAL A 1 101 ? 12.102 4.914 4.266 1 98.94 101 VAL A C 1
ATOM 764 O O . VAL A 1 101 ? 12.266 3.715 4.027 1 98.94 101 VAL A O 1
ATOM 767 N N . LEU A 1 102 ? 11.461 5.738 3.492 1 98.94 102 LEU A N 1
ATOM 768 C CA . LEU A 1 102 ? 10.844 5.238 2.27 1 98.94 102 LEU A CA 1
ATOM 769 C C . LEU A 1 102 ? 11.898 4.801 1.265 1 98.94 102 LEU A C 1
ATOM 771 O O . LEU A 1 102 ? 11.758 3.758 0.621 1 98.94 102 LEU A O 1
ATOM 775 N N . VAL A 1 103 ? 12.984 5.523 1.148 1 98.94 103 VAL A N 1
ATOM 776 C CA . VAL A 1 103 ? 14.102 5.129 0.292 1 98.94 103 VAL A CA 1
ATOM 777 C C . VAL A 1 103 ? 14.617 3.758 0.719 1 98.94 103 VAL A C 1
ATOM 779 O O . VAL A 1 103 ? 14.789 2.865 -0.114 1 98.94 103 VAL A O 1
ATOM 782 N N . ALA A 1 104 ? 14.867 3.6 1.992 1 98.88 104 ALA A N 1
ATOM 783 C CA . ALA A 1 104 ? 15.336 2.32 2.518 1 98.88 104 ALA A CA 1
ATOM 784 C C . A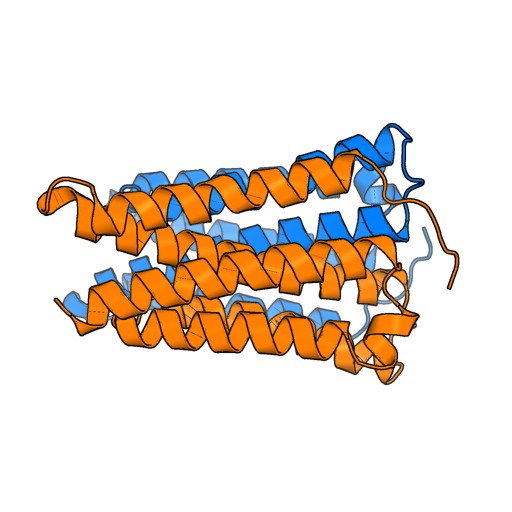LA A 1 104 ? 14.359 1.198 2.188 1 98.88 104 ALA A C 1
ATOM 786 O O . ALA A 1 104 ? 14.766 0.089 1.84 1 98.88 104 ALA A O 1
ATOM 787 N N . GLY A 1 105 ? 13.062 1.539 2.295 1 98.88 105 GLY A N 1
ATOM 788 C CA . GLY A 1 105 ? 12.047 0.555 1.97 1 98.88 105 GLY A CA 1
ATOM 789 C C . GLY A 1 105 ? 12.07 0.126 0.515 1 98.88 105 GLY A C 1
ATOM 790 O O . GLY A 1 105 ? 12.008 -1.067 0.213 1 98.88 105 GLY A O 1
ATOM 791 N N . PHE A 1 106 ? 12.141 1.069 -0.385 1 98.88 106 PHE A N 1
ATOM 792 C CA . PHE A 1 106 ? 12.188 0.739 -1.805 1 98.88 106 PHE A CA 1
ATOM 793 C C . PHE A 1 106 ? 13.43 -0.077 -2.131 1 98.88 106 PHE A C 1
ATOM 795 O O . PHE A 1 106 ? 13.375 -1.013 -2.932 1 98.88 106 PHE A O 1
ATOM 802 N N . LEU A 1 107 ? 14.562 0.246 -1.526 1 98.75 107 LEU A N 1
ATOM 803 C CA . LEU A 1 107 ? 15.797 -0.502 -1.749 1 98.75 107 LEU A CA 1
ATOM 804 C C . LEU A 1 107 ? 15.68 -1.921 -1.204 1 98.75 107 LEU A C 1
ATOM 806 O O . LEU A 1 107 ? 16.125 -2.877 -1.844 1 98.75 107 LEU A O 1
ATOM 810 N N . LEU A 1 108 ? 15.117 -2.023 -0.052 1 98.31 108 LEU A N 1
ATOM 811 C CA . LEU A 1 108 ? 14.938 -3.332 0.563 1 98.31 108 LEU A CA 1
ATOM 812 C C . LEU A 1 108 ? 14.109 -4.246 -0.335 1 98.31 108 LEU A C 1
ATOM 814 O O . LEU A 1 108 ? 14.469 -5.402 -0.551 1 98.31 108 LEU A O 1
ATOM 818 N N . VAL A 1 109 ? 12.984 -3.732 -0.847 1 98.38 109 VAL A N 1
ATOM 819 C CA . VAL A 1 109 ? 12.133 -4.531 -1.717 1 98.38 109 VAL A CA 1
ATOM 820 C C . VAL A 1 109 ? 12.898 -4.934 -2.973 1 98.38 109 VAL A C 1
ATOM 822 O O . VAL A 1 109 ? 12.828 -6.082 -3.412 1 98.38 109 VAL A O 1
ATOM 825 N N . ARG A 1 110 ? 13.625 -3.994 -3.514 1 98.06 110 ARG A N 1
ATOM 826 C CA . ARG A 1 110 ? 14.352 -4.285 -4.742 1 98.06 110 ARG A CA 1
ATOM 827 C C . ARG A 1 110 ? 15.438 -5.332 -4.5 1 98.06 110 ARG A C 1
ATOM 829 O O . ARG A 1 110 ? 15.633 -6.23 -5.32 1 98.06 110 ARG A O 1
ATOM 836 N N . PHE A 1 111 ? 16.109 -5.246 -3.41 1 97.5 111 PHE A N 1
ATOM 837 C CA . PHE A 1 111 ? 17.141 -6.227 -3.059 1 97.5 111 PHE A CA 1
ATOM 838 C C . PHE A 1 111 ? 16.531 -7.617 -2.918 1 97.5 111 PHE A C 1
ATOM 840 O O . PHE A 1 111 ? 17.109 -8.602 -3.393 1 97.5 111 PHE A O 1
ATOM 847 N N . HIS A 1 112 ? 15.406 -7.641 -2.299 1 96.5 112 HIS A N 1
ATOM 848 C CA . HIS A 1 112 ? 14.719 -8.922 -2.16 1 96.5 112 HIS A CA 1
ATOM 849 C C . HIS A 1 112 ? 14.312 -9.477 -3.521 1 96.5 112 HIS A C 1
ATOM 851 O O . HIS A 1 112 ? 14.477 -10.672 -3.781 1 96.5 112 HIS A O 1
ATOM 857 N N . GLU A 1 113 ? 13.773 -8.633 -4.387 1 97 113 GLU A N 1
ATOM 858 C CA . GLU A 1 113 ? 13.328 -9.055 -5.711 1 97 113 GLU A CA 1
ATOM 859 C C . GLU A 1 113 ? 14.492 -9.555 -6.555 1 97 113 GLU A C 1
ATOM 861 O O . GLU A 1 113 ? 14.32 -10.414 -7.418 1 97 113 GLU A O 1
ATOM 866 N N . ARG A 1 114 ? 15.711 -9.102 -6.238 1 96.44 114 ARG A N 1
ATOM 867 C CA . ARG A 1 114 ? 16.891 -9.445 -7.027 1 96.44 114 ARG A CA 1
ATOM 868 C C . ARG A 1 114 ? 17.625 -10.633 -6.41 1 96.44 114 ARG A C 1
ATOM 870 O O . ARG A 1 114 ? 18.594 -11.133 -6.996 1 96.44 114 ARG A O 1
ATOM 877 N N . SER A 1 115 ? 17.203 -11.031 -5.293 1 95.31 115 SER A N 1
ATOM 878 C CA . SER A 1 115 ? 17.797 -12.211 -4.684 1 95.31 115 SER A CA 1
ATOM 879 C C . SER A 1 115 ? 17.578 -13.453 -5.539 1 95.31 115 SER A C 1
ATOM 881 O O . SER A 1 115 ? 16.797 -13.414 -6.504 1 95.31 115 SER A O 1
ATOM 883 N N . ARG A 1 116 ? 18.234 -14.57 -5.176 1 92 116 ARG A N 1
ATOM 884 C CA . ARG A 1 116 ? 18.062 -15.828 -5.891 1 92 116 ARG A CA 1
ATOM 885 C C . ARG A 1 116 ? 16.609 -16.281 -5.852 1 92 116 ARG A C 1
ATOM 887 O O . ARG A 1 116 ? 16.047 -16.688 -6.875 1 92 116 ARG A O 1
ATOM 894 N N . ASP A 1 117 ? 16.047 -16.172 -4.691 1 91.5 117 ASP A N 1
ATOM 895 C CA . ASP A 1 117 ? 14.641 -16.562 -4.531 1 91.5 117 ASP A CA 1
ATOM 896 C C . ASP A 1 117 ? 13.727 -15.625 -5.328 1 91.5 117 ASP A C 1
ATOM 898 O O . ASP A 1 117 ? 12.766 -16.078 -5.953 1 91.5 117 ASP A O 1
ATOM 902 N N . GLY A 1 118 ? 13.977 -14.352 -5.266 1 92.81 118 GLY A N 1
ATOM 903 C CA . GLY A 1 118 ? 13.203 -13.391 -6.031 1 92.81 118 GLY A CA 1
ATOM 904 C C . GLY A 1 118 ? 13.266 -13.633 -7.531 1 92.81 118 GLY A C 1
ATOM 905 O O . GLY A 1 118 ? 12.234 -13.648 -8.203 1 92.81 118 GLY A O 1
ATOM 906 N N . ARG A 1 119 ? 14.43 -13.938 -7.996 1 91.44 119 ARG A N 1
ATOM 907 C CA . ARG A 1 119 ? 14.609 -14.172 -9.43 1 91.44 119 ARG A CA 1
ATOM 908 C C . ARG A 1 119 ? 13.945 -15.469 -9.867 1 91.44 119 ARG A C 1
ATOM 910 O O . ARG A 1 119 ? 13.508 -15.594 -11.008 1 91.44 119 ARG A O 1
ATOM 917 N N . ALA A 1 120 ? 13.852 -16.391 -8.969 1 91.25 120 ALA A N 1
ATOM 918 C CA . ALA A 1 120 ? 13.234 -17.672 -9.273 1 91.25 120 ALA A CA 1
ATOM 919 C C . ALA A 1 120 ? 11.711 -17.547 -9.344 1 91.25 120 ALA A C 1
ATOM 921 O O . ALA A 1 120 ? 11.062 -18.266 -10.109 1 91.25 120 ALA A O 1
ATOM 922 N N . GLN A 1 121 ? 11.148 -16.641 -8.578 1 93.31 121 GLN A N 1
ATOM 923 C CA . GLN A 1 121 ? 9.695 -16.609 -8.422 1 93.31 121 GLN A CA 1
ATOM 924 C C . GLN A 1 121 ? 9.07 -15.508 -9.273 1 93.31 121 GLN A C 1
ATOM 926 O O . GLN A 1 121 ? 7.863 -15.5 -9.508 1 93.31 121 GLN A O 1
ATOM 931 N N . LEU A 1 122 ? 9.852 -14.539 -9.703 1 94.69 122 LEU A N 1
ATOM 932 C CA . LEU A 1 122 ? 9.336 -13.391 -10.445 1 94.69 122 LEU A CA 1
ATOM 933 C C . LEU A 1 122 ? 9.781 -13.438 -11.906 1 94.69 122 LEU A C 1
ATOM 935 O O . LEU A 1 122 ? 10.938 -13.766 -12.188 1 94.69 122 LEU A O 1
ATOM 939 N N . PRO A 1 123 ? 8.852 -13.195 -12.828 1 93.75 123 PRO A N 1
ATOM 940 C CA . PRO A 1 123 ? 9.227 -13.266 -14.242 1 93.75 123 PRO A CA 1
ATOM 941 C C . PRO A 1 123 ? 10.227 -12.18 -14.641 1 93.75 123 PRO A C 1
ATOM 943 O O . PRO A 1 123 ? 10.273 -11.125 -14.008 1 93.75 123 PRO A O 1
ATOM 946 N N . ASP A 1 124 ? 10.906 -12.359 -15.758 1 93.88 124 ASP A N 1
ATOM 947 C CA . ASP A 1 124 ? 11.953 -11.453 -16.219 1 93.88 124 ASP A CA 1
ATOM 948 C C . ASP A 1 124 ? 11.383 -10.086 -16.578 1 93.88 124 ASP A C 1
ATOM 950 O O . ASP A 1 124 ? 12.031 -9.062 -16.344 1 93.88 124 ASP A O 1
ATOM 954 N N . TRP A 1 125 ? 10.258 -10.102 -17.156 1 92.94 125 TRP A N 1
ATOM 955 C CA . TRP A 1 125 ? 9.68 -8.82 -17.547 1 92.94 125 TRP A CA 1
ATOM 956 C C . TRP A 1 125 ? 9.391 -7.953 -16.328 1 92.94 125 TRP A C 1
ATOM 958 O O . TRP A 1 125 ? 9.5 -6.727 -16.375 1 92.94 125 TRP A O 1
ATOM 968 N N . TYR A 1 126 ? 8.969 -8.578 -15.297 1 96.25 126 TYR A N 1
ATOM 969 C CA . TYR A 1 126 ? 8.742 -7.863 -14.047 1 96.25 126 TYR A CA 1
ATOM 970 C C . TYR A 1 126 ? 10.039 -7.273 -13.508 1 96.25 126 TYR A C 1
ATOM 972 O O . TYR A 1 126 ? 10.07 -6.121 -13.07 1 96.25 126 TYR A O 1
ATOM 980 N N . GLN A 1 127 ? 11.109 -8.039 -13.539 1 96.06 127 GLN A N 1
ATOM 981 C CA . GLN A 1 127 ? 12.406 -7.59 -13.047 1 96.06 127 GLN A CA 1
ATOM 982 C C . GLN A 1 127 ? 12.898 -6.375 -13.828 1 96.06 127 GLN A C 1
ATOM 984 O O . GLN A 1 127 ? 13.375 -5.402 -13.242 1 96.06 127 GLN A O 1
ATOM 989 N N . SER A 1 128 ? 12.773 -6.453 -15.062 1 95.56 128 SER A N 1
ATOM 990 C CA . SER A 1 128 ? 13.211 -5.352 -15.914 1 95.56 128 SER A CA 1
ATOM 991 C C . SER A 1 128 ? 12.398 -4.09 -15.641 1 95.56 128 SER A C 1
ATOM 993 O O . SER A 1 128 ? 12.953 -3.002 -15.508 1 95.56 128 SER A O 1
ATOM 995 N N . LEU A 1 129 ? 11.102 -4.23 -15.539 1 96.69 129 LEU A N 1
ATOM 996 C CA . LEU A 1 129 ? 10.211 -3.111 -15.25 1 96.69 129 LEU A CA 1
ATOM 997 C C . LEU A 1 129 ? 10.531 -2.492 -13.891 1 96.69 129 LEU A C 1
ATOM 999 O O . LEU A 1 129 ? 10.648 -1.271 -13.773 1 96.69 129 LEU A O 1
ATOM 1003 N N . ARG A 1 130 ? 10.727 -3.33 -12.93 1 97.94 130 ARG A N 1
ATOM 1004 C CA . ARG A 1 130 ? 10.977 -2.867 -11.57 1 97.94 130 ARG A CA 1
ATOM 1005 C C . ARG A 1 130 ? 12.305 -2.125 -11.477 1 97.94 130 ARG A C 1
ATOM 1007 O O . ARG A 1 130 ? 12.445 -1.204 -10.664 1 97.94 130 ARG A O 1
ATOM 1014 N N . THR A 1 131 ? 13.297 -2.529 -12.281 1 97.75 131 THR A N 1
ATOM 1015 C CA . THR A 1 131 ? 14.57 -1.823 -12.266 1 97.75 131 THR A CA 1
ATOM 1016 C C . THR A 1 131 ? 14.391 -0.374 -12.711 1 97.75 131 THR A C 1
ATOM 1018 O O . THR A 1 131 ? 14.844 0.55 -12.023 1 97.75 131 THR A O 1
ATOM 1021 N N . LEU A 1 132 ? 13.727 -0.2 -13.766 1 97.81 132 LEU A N 1
ATOM 1022 C CA . LEU A 1 132 ? 13.469 1.141 -14.273 1 97.81 132 LEU A CA 1
ATOM 1023 C C . LEU A 1 132 ? 12.648 1.95 -13.273 1 97.81 132 LEU A C 1
ATOM 1025 O O . LEU A 1 132 ? 12.984 3.094 -12.961 1 97.81 132 LEU A O 1
ATOM 1029 N N . LEU A 1 133 ? 11.57 1.401 -12.781 1 98.69 133 LEU A N 1
ATOM 1030 C CA . LEU A 1 133 ? 10.672 2.1 -11.867 1 98.69 133 LEU A CA 1
ATOM 1031 C C . LEU A 1 133 ? 11.398 2.498 -10.594 1 98.69 133 LEU A C 1
ATOM 1033 O O . LEU A 1 133 ? 11.258 3.625 -10.117 1 98.69 133 LEU A O 1
ATOM 1037 N N . THR A 1 134 ? 12.211 1.574 -10.062 1 98.81 134 THR A N 1
ATOM 1038 C CA . THR A 1 134 ? 12.938 1.845 -8.82 1 98.81 134 THR A CA 1
ATOM 1039 C C . THR A 1 134 ? 13.938 2.977 -9.023 1 98.81 134 THR A C 1
ATOM 1041 O O . THR A 1 134 ? 14.055 3.865 -8.172 1 98.81 134 THR A O 1
ATOM 1044 N N . LEU A 1 135 ? 14.609 2.984 -10.125 1 98.69 135 LEU A N 1
ATOM 1045 C CA . LEU A 1 135 ? 15.586 4.031 -10.414 1 98.69 135 LEU A CA 1
ATOM 1046 C C . LEU A 1 135 ? 14.922 5.402 -10.445 1 98.69 135 LEU A C 1
ATOM 1048 O O . LEU A 1 135 ? 15.43 6.359 -9.852 1 98.69 135 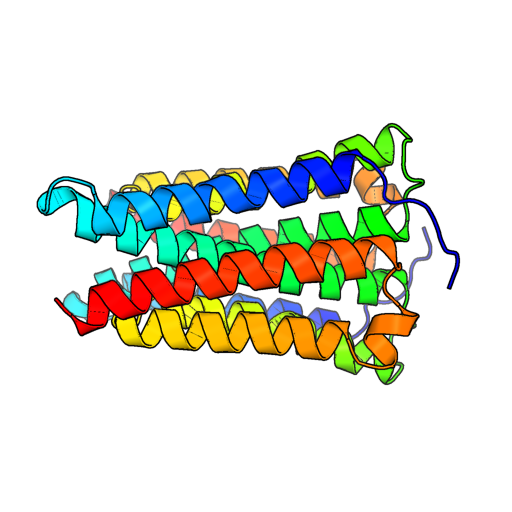LEU A O 1
ATOM 1052 N N . VAL A 1 136 ? 13.797 5.531 -11.062 1 98.88 136 VAL A N 1
ATOM 1053 C CA . VAL A 1 136 ? 13.094 6.805 -11.188 1 98.88 136 VAL A CA 1
ATOM 1054 C C . VAL A 1 136 ? 12.555 7.227 -9.82 1 98.88 136 VAL A C 1
ATOM 1056 O O . VAL A 1 136 ? 12.68 8.391 -9.43 1 98.88 136 VAL A O 1
ATOM 1059 N N . VAL A 1 137 ? 11.961 6.309 -9.078 1 98.94 137 VAL A N 1
ATOM 1060 C CA . VAL A 1 137 ? 11.391 6.602 -7.766 1 98.94 137 VAL A CA 1
ATOM 1061 C C . VAL A 1 137 ? 12.492 7.082 -6.824 1 98.94 137 VAL A C 1
ATOM 1063 O O . VAL A 1 137 ? 12.312 8.055 -6.09 1 98.94 137 VAL A O 1
ATOM 1066 N N . LEU A 1 138 ? 13.664 6.41 -6.867 1 98.94 138 LEU A N 1
ATOM 1067 C CA . LEU A 1 138 ? 14.773 6.809 -6.008 1 98.94 138 LEU A CA 1
ATOM 1068 C C . LEU A 1 138 ? 15.336 8.164 -6.434 1 98.94 138 LEU A C 1
ATOM 1070 O O . LEU A 1 138 ? 15.727 8.969 -5.59 1 98.94 138 LEU A O 1
ATOM 1074 N N . ALA A 1 139 ? 15.422 8.406 -7.73 1 98.94 139 ALA A N 1
ATOM 1075 C CA . ALA A 1 139 ? 15.859 9.711 -8.211 1 98.94 139 ALA A CA 1
ATOM 1076 C C . ALA A 1 139 ? 14.906 10.812 -7.734 1 98.94 139 ALA A C 1
ATOM 1078 O O . ALA A 1 139 ? 15.352 11.875 -7.297 1 98.94 139 ALA A O 1
ATOM 1079 N N . CYS A 1 140 ? 13.594 10.578 -7.82 1 98.94 140 CYS A N 1
ATOM 1080 C CA . CYS A 1 140 ? 12.602 11.531 -7.324 1 98.94 140 CYS A CA 1
ATOM 1081 C C . CYS A 1 140 ? 12.773 11.766 -5.828 1 98.94 140 CYS A C 1
ATOM 1083 O O . CYS A 1 140 ? 12.703 12.898 -5.359 1 98.94 140 CYS A O 1
ATOM 1085 N N . HIS A 1 141 ? 13.016 10.664 -5.078 1 98.94 141 HIS A N 1
ATOM 1086 C CA . HIS A 1 141 ? 13.289 10.812 -3.654 1 98.94 141 HIS A CA 1
ATOM 1087 C C . HIS A 1 141 ? 14.523 11.68 -3.416 1 98.94 141 HIS A C 1
ATOM 1089 O O . HIS A 1 141 ? 14.516 12.539 -2.531 1 98.94 141 HIS A O 1
ATOM 1095 N N . GLY A 1 142 ? 15.594 11.398 -4.203 1 98.81 142 GLY A N 1
ATOM 1096 C CA . GLY A 1 142 ? 16.797 12.211 -4.082 1 98.81 142 GLY A CA 1
ATOM 1097 C C . GLY A 1 142 ? 16.531 13.695 -4.262 1 98.81 142 GLY A C 1
ATOM 1098 O O . GLY A 1 142 ? 17.031 14.516 -3.49 1 98.81 142 GLY A O 1
ATOM 1099 N N . LEU A 1 143 ? 15.734 14.055 -5.23 1 98.81 143 LEU A N 1
ATOM 1100 C CA . LEU A 1 143 ? 15.422 15.453 -5.516 1 98.81 143 LEU A CA 1
ATOM 1101 C C . LEU A 1 143 ? 14.586 16.062 -4.398 1 98.81 143 LEU A C 1
ATOM 1103 O O . LEU A 1 143 ? 14.789 17.219 -4.023 1 98.81 143 LEU A O 1
ATOM 1107 N N . VAL A 1 144 ? 13.625 15.312 -3.857 1 98.75 144 VAL A N 1
ATOM 1108 C CA . VAL A 1 144 ? 12.773 15.82 -2.783 1 98.75 144 VAL A CA 1
ATOM 1109 C C . VAL A 1 144 ? 13.602 15.984 -1.508 1 98.75 144 VAL A C 1
ATOM 1111 O O . VAL A 1 144 ? 13.453 16.984 -0.792 1 98.75 144 VAL A O 1
ATOM 1114 N N . ILE A 1 145 ? 14.5 15.008 -1.22 1 98.75 145 ILE A N 1
ATOM 1115 C CA . ILE A 1 145 ? 15.375 15.102 -0.06 1 98.75 145 ILE A CA 1
ATOM 1116 C C . ILE A 1 145 ? 16.297 16.312 -0.201 1 98.75 145 ILE A C 1
ATOM 1118 O O . ILE A 1 145 ? 16.516 17.047 0.765 1 98.75 145 ILE A O 1
ATOM 1122 N N . TRP A 1 146 ? 16.797 16.5 -1.401 1 98.38 146 TRP A N 1
ATOM 1123 C CA . TRP A 1 146 ? 17.625 17.672 -1.663 1 98.38 146 TRP A CA 1
ATOM 1124 C C . TRP A 1 146 ? 16.844 18.953 -1.356 1 98.38 146 TRP A C 1
ATOM 1126 O O . TRP A 1 146 ? 17.391 19.875 -0.742 1 98.38 146 TRP A O 1
ATOM 1136 N N . ARG A 1 147 ? 15.625 19.031 -1.752 1 96.69 147 ARG A N 1
ATOM 1137 C CA . ARG A 1 147 ? 14.781 20.188 -1.479 1 96.69 147 ARG A CA 1
ATOM 1138 C C . ARG A 1 147 ? 14.586 20.375 0.022 1 96.69 147 ARG A C 1
ATOM 1140 O O . ARG A 1 147 ? 14.586 21.516 0.51 1 96.69 147 ARG A O 1
ATOM 1147 N N . LEU A 1 148 ? 14.422 19.312 0.72 1 96.81 148 LEU A N 1
ATOM 1148 C CA . LEU A 1 148 ? 14.141 19.344 2.15 1 96.81 148 LEU A CA 1
ATOM 1149 C C . LEU A 1 148 ? 15.375 19.766 2.943 1 96.81 148 LEU A C 1
ATOM 1151 O O . LEU A 1 148 ? 15.266 20.406 3.986 1 96.81 148 LEU A O 1
ATOM 1155 N N . VAL A 1 149 ? 16.531 19.359 2.447 1 95.25 149 VAL A N 1
ATOM 1156 C CA . VAL A 1 149 ? 17.781 19.688 3.135 1 95.25 149 VAL A CA 1
ATOM 1157 C C . VAL A 1 149 ? 18.156 21.141 2.852 1 95.25 149 VAL A C 1
ATOM 1159 O O . VAL A 1 149 ? 18.672 21.828 3.73 1 95.25 149 VAL A O 1
ATOM 1162 N N . GLY A 1 150 ? 17.984 21.609 1.606 1 86 150 GLY A N 1
ATOM 1163 C CA . GLY A 1 150 ? 18.328 22.969 1.229 1 86 150 GLY A CA 1
ATOM 1164 C C . GLY A 1 150 ? 17.312 24 1.696 1 86 150 GLY A C 1
ATOM 1165 O O . GLY A 1 150 ? 17.547 25.203 1.594 1 86 150 GLY A O 1
ATOM 1166 N N . ALA A 1 151 ? 16.234 23.625 2.09 1 67.06 151 ALA A N 1
ATOM 1167 C CA . ALA A 1 151 ? 15.25 24.578 2.605 1 67.06 151 ALA A CA 1
ATOM 1168 C C . ALA A 1 151 ? 15.555 24.953 4.055 1 67.06 151 ALA A C 1
ATOM 1170 O O . ALA A 1 151 ? 16.172 24.172 4.781 1 67.06 151 ALA A O 1
ATOM 1171 N N . MET B 1 1 ? -12.414 -25.797 -5.555 1 44.38 1 MET B N 1
ATOM 1172 C CA . MET B 1 1 ? -11.344 -25 -4.965 1 44.38 1 MET B CA 1
ATOM 1173 C C . MET B 1 1 ? -10.812 -25.656 -3.695 1 44.38 1 MET B C 1
ATOM 1175 O O . MET B 1 1 ? -11.578 -26.203 -2.906 1 44.38 1 MET B O 1
ATOM 1179 N N . ASN B 1 2 ? -9.594 -26.188 -3.725 1 49.94 2 ASN B N 1
ATOM 1180 C CA . ASN B 1 2 ? -9.008 -27.062 -2.721 1 49.94 2 ASN B CA 1
ATOM 1181 C C . ASN B 1 2 ? -9.055 -26.438 -1.329 1 49.94 2 ASN B C 1
ATOM 1183 O O . ASN B 1 2 ? -8.688 -25.281 -1.152 1 49.94 2 ASN B O 1
ATOM 1187 N N . ARG B 1 3 ? -10 -26.969 -0.522 1 63.59 3 ARG B N 1
ATOM 1188 C CA . ARG B 1 3 ? -10.219 -26.672 0.889 1 63.59 3 ARG B CA 1
ATOM 1189 C C . ARG B 1 3 ? -8.938 -26.812 1.692 1 63.59 3 ARG B C 1
ATOM 1191 O O . ARG B 1 3 ? -8.781 -27.781 2.451 1 63.59 3 ARG B O 1
ATOM 1198 N N . ILE B 1 4 ? -7.895 -26.109 1.188 1 68.62 4 ILE B N 1
ATOM 1199 C CA . ILE B 1 4 ? -6.672 -26.156 1.982 1 68.62 4 ILE B CA 1
ATOM 1200 C C . ILE B 1 4 ? -6.883 -25.422 3.299 1 68.62 4 ILE B C 1
ATOM 1202 O O . ILE B 1 4 ? -7.516 -24.359 3.328 1 68.62 4 ILE B O 1
ATOM 1206 N N . ALA B 1 5 ? -6.582 -26.125 4.363 1 81.31 5 ALA B N 1
ATOM 1207 C CA . ALA B 1 5 ? -6.617 -25.531 5.699 1 81.31 5 ALA B CA 1
ATOM 1208 C C . ALA B 1 5 ? -5.855 -24.219 5.75 1 81.31 5 ALA B C 1
ATOM 1210 O O . ALA B 1 5 ? -4.91 -24.016 4.984 1 81.31 5 ALA B O 1
ATOM 1211 N N . MET B 1 6 ? -6.336 -23.281 6.488 1 86 6 MET B N 1
ATOM 1212 C CA . MET B 1 6 ? -5.68 -21.984 6.668 1 86 6 MET B CA 1
ATOM 1213 C C . MET B 1 6 ? -4.281 -22.172 7.25 1 86 6 MET B C 1
ATOM 1215 O O . MET B 1 6 ? -4.129 -22.625 8.383 1 86 6 MET B O 1
ATOM 1219 N N . PRO B 1 7 ? -3.348 -21.781 6.492 1 90.94 7 PRO B N 1
ATOM 1220 C CA . PRO B 1 7 ? -2.004 -21.844 7.074 1 90.94 7 PRO B CA 1
ATOM 1221 C C . PRO B 1 7 ? -1.842 -20.906 8.273 1 90.94 7 PRO B C 1
ATOM 1223 O O . PRO B 1 7 ? -2.391 -19.797 8.273 1 90.94 7 PRO B O 1
ATOM 1226 N N . PRO B 1 8 ? -1.173 -21.297 9.203 1 93.88 8 PRO B N 1
ATOM 1227 C CA . PRO B 1 8 ? -1.113 -20.531 10.453 1 93.88 8 PRO B CA 1
ATOM 1228 C C . PRO B 1 8 ? -0.447 -19.172 10.273 1 93.88 8 PRO B C 1
ATOM 1230 O O . PRO B 1 8 ? -0.857 -18.203 10.906 1 93.88 8 PRO B O 1
ATOM 1233 N N . LEU B 1 9 ? 0.577 -19.062 9.469 1 95.25 9 LEU B N 1
ATOM 1234 C CA . LEU B 1 9 ? 1.34 -17.828 9.383 1 95.25 9 LEU B CA 1
ATOM 1235 C C . LEU B 1 9 ? 0.496 -16.703 8.773 1 95.25 9 LEU B C 1
ATOM 1237 O O . LEU B 1 9 ? 0.408 -15.617 9.336 1 95.25 9 LEU B O 1
ATOM 1241 N N . PRO B 1 10 ? -0.208 -16.953 7.664 1 95.69 10 PRO B N 1
ATOM 1242 C CA . PRO B 1 10 ? -1.08 -15.898 7.145 1 95.69 10 PRO B CA 1
ATOM 1243 C C . PRO B 1 10 ? -2.141 -15.461 8.148 1 95.69 10 PRO B C 1
ATOM 1245 O O . PRO B 1 10 ? -2.457 -14.266 8.242 1 95.69 10 PRO B O 1
ATOM 1248 N N . ARG B 1 11 ? -2.664 -16.391 8.852 1 96.12 11 ARG B N 1
ATOM 1249 C CA . ARG B 1 11 ? -3.635 -16.047 9.883 1 96.12 11 ARG B CA 1
ATOM 1250 C C . ARG B 1 11 ? -3.012 -15.133 10.93 1 96.12 11 ARG B C 1
ATOM 1252 O O . ARG B 1 11 ? -3.594 -14.109 11.289 1 96.12 11 ARG B O 1
ATOM 1259 N N . LEU B 1 12 ? -1.887 -15.484 11.391 1 97.06 12 LEU B N 1
ATOM 1260 C CA . LEU B 1 12 ? -1.187 -14.703 12.398 1 97.06 12 LEU B CA 1
ATOM 1261 C C . LEU B 1 12 ? -0.839 -13.312 11.875 1 97.06 12 LEU B C 1
ATOM 1263 O O . LEU B 1 12 ? -1.028 -12.312 12.57 1 97.06 12 LEU B O 1
ATOM 1267 N N . LEU B 1 13 ? -0.305 -13.219 10.703 1 97.19 13 LEU B N 1
ATOM 1268 C CA . LEU B 1 13 ? 0.088 -11.945 10.102 1 97.19 13 LEU B CA 1
ATOM 1269 C C . LEU B 1 13 ? -1.131 -11.07 9.852 1 97.19 13 LEU B C 1
ATOM 1271 O O . LEU B 1 13 ? -1.084 -9.852 10.062 1 97.19 13 LEU B O 1
ATOM 1275 N N . GLY B 1 14 ? -2.223 -11.672 9.383 1 97.5 14 GLY B N 1
ATOM 1276 C CA . GLY B 1 14 ? -3.463 -10.938 9.203 1 97.5 14 GLY B CA 1
ATOM 1277 C C . GLY B 1 14 ? -3.99 -10.336 10.492 1 97.5 14 GLY B C 1
ATOM 1278 O O . GLY B 1 14 ? -4.344 -9.156 10.539 1 97.5 14 GLY B O 1
ATOM 1279 N N . LEU B 1 15 ? -3.988 -11.125 11.5 1 97.69 15 LEU B N 1
ATOM 1280 C CA . LEU B 1 15 ? -4.473 -10.656 12.797 1 97.69 15 LEU B CA 1
ATOM 1281 C C . LEU B 1 15 ? -3.543 -9.594 13.375 1 97.69 15 LEU B C 1
ATOM 1283 O O . LEU B 1 15 ? -4.008 -8.609 13.961 1 97.69 15 LEU B O 1
ATOM 1287 N N . ALA B 1 16 ? -2.238 -9.805 13.18 1 98.12 16 ALA B N 1
ATOM 1288 C CA . ALA B 1 16 ? -1.281 -8.797 13.617 1 98.12 16 ALA B CA 1
ATOM 1289 C C . ALA B 1 16 ? -1.508 -7.473 12.891 1 98.12 16 ALA B C 1
ATOM 1291 O O . ALA B 1 16 ? -1.289 -6.398 13.461 1 98.12 16 ALA B O 1
ATOM 1292 N N . GLY B 1 17 ? -1.938 -7.594 11.656 1 98.12 17 GLY B N 1
ATOM 1293 C CA . GLY B 1 17 ? -2.209 -6.406 10.867 1 98.12 17 GLY B CA 1
ATOM 1294 C C . GLY B 1 17 ? -3.371 -5.59 11.398 1 98.12 17 GLY B C 1
ATOM 1295 O O . GLY B 1 17 ? -3.527 -4.418 11.039 1 98.12 17 GLY B O 1
ATOM 1296 N N . LEU B 1 18 ? -4.168 -6.172 12.258 1 98.75 18 LEU B N 1
ATOM 1297 C CA . LEU B 1 18 ? -5.309 -5.461 12.82 1 98.75 18 LEU B CA 1
ATOM 1298 C C . LEU B 1 18 ? -4.883 -4.617 14.023 1 98.75 18 LEU B C 1
ATOM 1300 O O . LEU B 1 18 ? -5.617 -3.723 14.445 1 98.75 18 LEU B O 1
ATOM 1304 N N . LEU B 1 19 ? -3.752 -4.895 14.531 1 98.75 19 LEU B N 1
ATOM 1305 C CA . LEU B 1 19 ? -3.34 -4.27 15.789 1 98.75 19 LEU B CA 1
ATOM 1306 C C . LEU B 1 19 ? -3.262 -2.752 15.633 1 98.75 19 LEU B C 1
ATOM 1308 O O . LEU B 1 19 ? -3.82 -2.014 16.453 1 98.75 19 LEU B O 1
ATOM 1312 N N . PRO B 1 20 ? -2.613 -2.213 14.648 1 98.88 20 PRO B N 1
ATOM 1313 C CA . PRO B 1 20 ? -2.58 -0.755 14.508 1 98.88 20 PRO B CA 1
ATOM 1314 C C . PRO B 1 20 ? -3.969 -0.147 14.328 1 98.88 20 PRO B C 1
ATOM 1316 O O . PRO B 1 20 ? -4.246 0.937 14.844 1 98.88 20 PRO B O 1
ATOM 1319 N N . PHE B 1 21 ? -4.828 -0.857 13.609 1 98.94 21 PHE B N 1
ATOM 1320 C CA . PHE B 1 21 ? -6.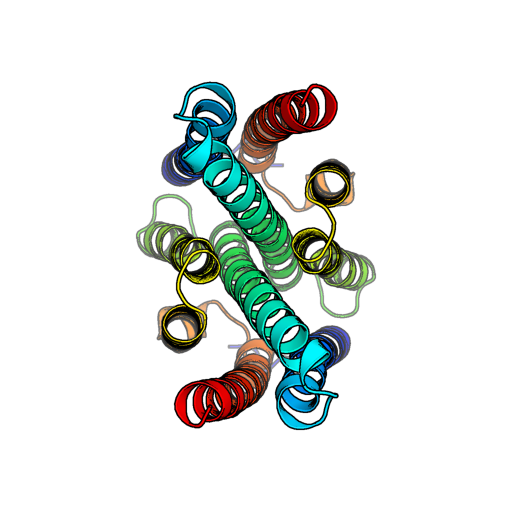191 -0.365 13.438 1 98.94 21 PHE B CA 1
ATOM 1321 C C . PHE B 1 21 ? -6.883 -0.206 14.789 1 98.94 21 PHE B C 1
ATOM 1323 O O . PHE B 1 21 ? -7.449 0.849 15.078 1 98.94 21 PHE B O 1
ATOM 1330 N N . VAL B 1 22 ? -6.812 -1.213 15.57 1 98.88 22 VAL B N 1
ATOM 1331 C CA . VAL B 1 22 ? -7.492 -1.226 16.859 1 98.88 22 VAL B CA 1
ATOM 1332 C C . VAL B 1 22 ? -6.836 -0.214 17.797 1 98.88 22 VAL B C 1
ATOM 1334 O O . VAL B 1 22 ? -7.523 0.566 18.453 1 98.88 22 VAL B O 1
ATOM 1337 N N . ALA B 1 23 ? -5.559 -0.225 17.812 1 98.81 23 ALA B N 1
ATOM 1338 C CA . ALA B 1 23 ? -4.82 0.656 18.719 1 98.81 23 ALA B CA 1
ATOM 1339 C C . ALA B 1 23 ? -5.078 2.123 18.375 1 98.81 23 ALA B C 1
ATOM 1341 O O . ALA B 1 23 ? -5.324 2.938 19.281 1 98.81 23 ALA B O 1
ATOM 1342 N N . THR B 1 24 ? -4.98 2.48 17.141 1 98.81 24 THR B N 1
ATOM 1343 C CA . THR B 1 24 ? -5.168 3.875 16.766 1 98.81 24 THR B CA 1
ATOM 1344 C C . THR B 1 24 ? -6.629 4.289 16.938 1 98.81 24 THR B C 1
ATOM 1346 O O . THR B 1 24 ? -6.914 5.441 17.266 1 98.81 24 THR B O 1
ATOM 1349 N N . THR B 1 25 ? -7.535 3.365 16.688 1 98.88 25 THR B N 1
ATOM 1350 C CA . THR B 1 25 ? -8.945 3.645 16.953 1 98.88 25 THR B CA 1
ATOM 1351 C C . THR B 1 25 ? -9.172 3.93 18.422 1 98.88 25 THR B C 1
ATOM 1353 O O . THR B 1 25 ? -9.805 4.926 18.781 1 98.88 25 THR B O 1
ATOM 1356 N N . ALA B 1 26 ? -8.648 3.031 19.281 1 98.81 26 ALA B N 1
ATOM 1357 C CA . ALA B 1 26 ? -8.766 3.248 20.719 1 98.81 26 ALA B CA 1
ATOM 1358 C C . ALA B 1 26 ? -8.164 4.59 21.125 1 98.81 26 ALA B C 1
ATOM 1360 O O . ALA B 1 26 ? -8.758 5.336 21.906 1 98.81 26 ALA B O 1
ATOM 1361 N N . ALA B 1 27 ? -7.066 4.973 20.594 1 98.62 27 ALA B N 1
ATOM 1362 C CA . ALA B 1 27 ? -6.379 6.219 20.922 1 98.62 27 ALA B CA 1
ATOM 1363 C C . ALA B 1 27 ? -7.184 7.43 20.453 1 98.62 27 ALA B C 1
ATOM 1365 O O . ALA B 1 27 ? -7.176 8.477 21.094 1 98.62 27 ALA B O 1
ATOM 1366 N N . ALA B 1 28 ? -7.832 7.293 19.344 1 98.19 28 ALA B N 1
ATOM 1367 C CA . ALA B 1 28 ? -8.648 8.383 18.828 1 98.19 28 ALA B CA 1
ATOM 1368 C C . ALA B 1 28 ? -9.758 8.75 19.812 1 98.19 28 ALA B C 1
ATOM 1370 O O . ALA B 1 28 ? -10.258 9.883 19.797 1 98.19 28 ALA B O 1
ATOM 1371 N N . TRP B 1 29 ? -10.148 7.812 20.688 1 97.75 29 TRP B N 1
ATOM 1372 C CA . TRP B 1 29 ? -11.25 8.031 21.609 1 97.75 29 TRP B CA 1
ATOM 1373 C C . TRP B 1 29 ? -10.727 8.289 23.031 1 97.75 29 TRP B C 1
ATOM 1375 O O . TRP B 1 29 ? -11.328 9.055 23.781 1 97.75 29 TRP B O 1
ATOM 1385 N N . LEU B 1 30 ? -9.609 7.633 23.344 1 97.94 30 LEU B N 1
ATOM 1386 C CA . LEU B 1 30 ? -9.289 7.516 24.766 1 97.94 30 LEU B CA 1
ATOM 1387 C C . LEU B 1 30 ? -8.055 8.344 25.109 1 97.94 30 LEU B C 1
ATOM 1389 O O . LEU B 1 30 ? -7.824 8.656 26.281 1 97.94 30 LEU B O 1
ATOM 1393 N N . ALA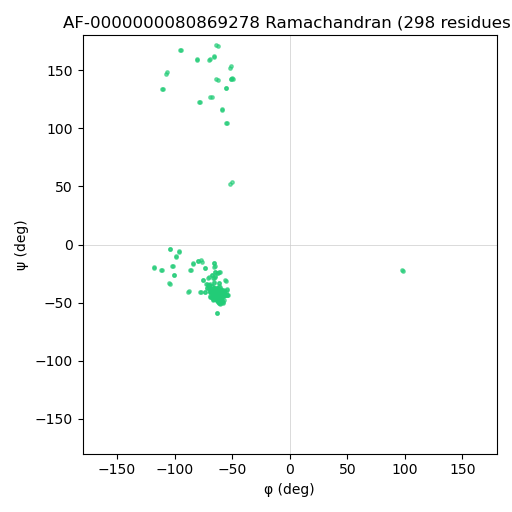 B 1 31 ? -7.246 8.641 24.141 1 97.5 31 ALA B N 1
ATOM 1394 C CA . ALA B 1 31 ? -6.016 9.383 24.422 1 97.5 31 ALA B CA 1
ATOM 1395 C C . ALA B 1 31 ? -6.324 10.828 24.812 1 97.5 31 ALA B C 1
ATOM 1397 O O . ALA B 1 31 ? -7.441 11.312 24.609 1 97.5 31 ALA B O 1
ATOM 1398 N N . PRO B 1 32 ? -5.34 11.438 25.5 1 96.31 32 PRO B N 1
ATOM 1399 C CA . PRO B 1 32 ? -5.512 12.883 25.672 1 96.31 32 PRO B CA 1
ATOM 1400 C C . PRO B 1 32 ? -5.789 13.609 24.359 1 96.31 32 PRO B C 1
ATOM 1402 O O . PRO B 1 32 ? -5.305 13.188 23.312 1 96.31 32 PRO B O 1
ATOM 1405 N N . ILE B 1 33 ? -6.449 14.711 24.391 1 89.88 33 ILE B N 1
ATOM 1406 C CA . ILE B 1 33 ? -7.023 15.406 23.25 1 89.88 33 ILE B CA 1
ATOM 1407 C C . ILE B 1 33 ? -5.93 15.719 22.234 1 89.88 33 ILE B C 1
ATOM 1409 O O . ILE B 1 33 ? -6.121 15.539 21.031 1 89.88 33 ILE B O 1
ATOM 1413 N N . ALA B 1 34 ? -4.77 16.109 22.719 1 91.19 34 ALA B N 1
ATOM 1414 C CA . ALA B 1 34 ? -3.678 16.484 21.828 1 91.19 34 ALA B CA 1
ATOM 1415 C C . ALA B 1 34 ? -3.197 15.297 21 1 91.19 34 ALA B C 1
ATOM 1417 O O . ALA B 1 34 ? -2.713 15.461 19.875 1 91.19 34 ALA B O 1
ATOM 1418 N N . TRP B 1 35 ? -3.434 14.133 21.5 1 95.06 35 TRP B N 1
ATOM 1419 C CA . TRP B 1 35 ? -2.92 12.93 20.844 1 95.06 35 TRP B CA 1
ATOM 1420 C C . TRP B 1 35 ? -3.998 12.273 19.984 1 95.06 35 TRP B C 1
ATOM 1422 O O . TRP B 1 35 ? -3.711 11.352 19.219 1 95.06 35 TRP B O 1
ATOM 1432 N N . GLN B 1 36 ? -5.18 12.734 20.141 1 96.06 36 GLN B N 1
ATOM 1433 C CA . GLN B 1 36 ? -6.27 12.133 19.375 1 96.06 36 GLN B CA 1
ATOM 1434 C C . GLN B 1 36 ? -6.152 12.469 17.891 1 96.06 36 GLN B C 1
ATOM 1436 O O . GLN B 1 36 ? -6.445 11.633 17.031 1 96.06 36 GLN B O 1
ATOM 1441 N N . VAL B 1 37 ? -5.719 13.688 17.656 1 95.12 37 VAL B N 1
ATOM 1442 C CA . VAL B 1 37 ? -5.551 14.102 16.266 1 95.12 37 VAL B CA 1
ATOM 1443 C C . VAL B 1 37 ? -4.449 13.273 15.602 1 95.12 37 VAL B C 1
ATOM 1445 O O . VAL B 1 37 ? -4.602 12.82 14.469 1 95.12 37 VAL B O 1
ATOM 1448 N N . VAL B 1 38 ? -3.406 13 16.359 1 96.69 38 VAL B N 1
ATOM 1449 C CA . VAL B 1 38 ? -2.299 12.188 15.859 1 96.69 38 VAL B CA 1
ATOM 1450 C C . VAL B 1 38 ? -2.771 10.758 15.633 1 96.69 38 VAL B C 1
ATOM 1452 O O . VAL B 1 38 ? -2.396 10.125 14.641 1 96.69 38 VAL B O 1
ATOM 1455 N N . ALA B 1 39 ? -3.572 10.328 16.516 1 98.62 39 ALA B N 1
ATOM 1456 C CA . ALA B 1 39 ? -4.105 8.969 16.406 1 98.62 39 ALA B CA 1
ATOM 1457 C C . ALA B 1 39 ? -4.961 8.812 15.156 1 98.62 39 ALA B C 1
ATOM 1459 O O . ALA B 1 39 ? -4.875 7.801 14.461 1 98.62 39 ALA B O 1
ATOM 1460 N N . ILE B 1 40 ? -5.738 9.789 14.883 1 98.5 40 ILE B N 1
ATOM 1461 C CA . ILE B 1 40 ? -6.609 9.75 13.711 1 98.5 40 ILE B CA 1
ATOM 1462 C C . ILE B 1 40 ? -5.762 9.781 12.445 1 98.5 40 ILE B C 1
ATOM 1464 O O . ILE B 1 40 ? -6.016 9.023 11.5 1 98.5 40 ILE B O 1
ATOM 1468 N N . ARG B 1 41 ? -4.77 10.586 12.453 1 98.06 41 ARG B N 1
ATOM 1469 C CA . ARG B 1 41 ? -3.857 10.625 11.32 1 98.06 41 ARG B CA 1
ATOM 1470 C C . ARG B 1 41 ? -3.152 9.289 11.125 1 98.06 41 ARG B C 1
ATOM 1472 O O . ARG B 1 41 ? -3.002 8.812 10 1 98.06 41 ARG B O 1
ATOM 1479 N N . ALA B 1 42 ? -2.715 8.742 12.211 1 98.81 42 ALA B N 1
ATOM 1480 C CA . ALA B 1 42 ? -2.057 7.438 12.156 1 98.81 42 ALA B CA 1
ATOM 1481 C C . ALA B 1 42 ? -3.004 6.363 11.633 1 98.81 42 ALA B C 1
ATOM 1483 O O . ALA B 1 42 ? -2.598 5.492 10.859 1 98.81 42 ALA B O 1
ATOM 1484 N N . PHE B 1 43 ? -4.242 6.422 12.062 1 98.94 43 PHE B N 1
ATOM 1485 C CA . PHE B 1 43 ? -5.258 5.48 11.602 1 98.94 43 PHE B CA 1
ATOM 1486 C C . PHE B 1 43 ? -5.43 5.562 10.094 1 98.94 43 PHE B C 1
ATOM 1488 O O . PHE B 1 43 ? -5.395 4.543 9.406 1 98.94 43 PHE B O 1
ATOM 1495 N N . LEU B 1 44 ? -5.578 6.777 9.594 1 98.94 44 LEU B N 1
ATOM 1496 C CA . LEU B 1 44 ? -5.828 6.969 8.172 1 98.94 44 LEU B CA 1
ATOM 1497 C C . LEU B 1 44 ? -4.602 6.59 7.348 1 98.94 44 LEU B C 1
ATOM 1499 O O . LEU B 1 44 ? -4.727 5.992 6.277 1 98.94 44 LEU B O 1
ATOM 1503 N N . ALA B 1 45 ? -3.453 6.91 7.859 1 98.94 45 ALA B N 1
ATOM 1504 C CA . ALA B 1 45 ? -2.217 6.531 7.18 1 98.94 45 ALA B CA 1
ATOM 1505 C C . ALA B 1 45 ? -2.084 5.016 7.078 1 98.94 45 ALA B C 1
ATOM 1507 O O . ALA B 1 45 ? -1.744 4.484 6.02 1 98.94 45 ALA B O 1
ATOM 1508 N N . TYR B 1 46 ? -2.375 4.375 8.141 1 98.94 46 TYR B N 1
ATOM 1509 C CA . TYR B 1 46 ? -2.275 2.92 8.141 1 98.94 46 TYR B CA 1
ATOM 1510 C C . TYR B 1 46 ? -3.318 2.303 7.219 1 98.94 46 TYR B C 1
ATOM 1512 O O . TYR B 1 46 ? -3.021 1.361 6.48 1 98.94 46 TYR B O 1
ATOM 1520 N N . ALA B 1 47 ? -4.484 2.814 7.301 1 98.94 47 ALA B N 1
ATOM 1521 C CA . ALA B 1 47 ? -5.555 2.318 6.434 1 98.94 47 ALA B CA 1
ATOM 1522 C C . ALA B 1 47 ? -5.176 2.455 4.961 1 98.94 47 ALA B C 1
ATOM 1524 O O . ALA B 1 47 ? -5.406 1.542 4.168 1 98.94 47 ALA B O 1
ATOM 1525 N N . ALA B 1 48 ? -4.625 3.566 4.609 1 98.94 48 ALA B N 1
ATOM 1526 C CA . ALA B 1 48 ? -4.219 3.799 3.225 1 98.94 48 ALA B CA 1
ATOM 1527 C C . ALA B 1 48 ? -3.137 2.812 2.799 1 98.94 48 ALA B C 1
ATOM 1529 O O . ALA B 1 48 ? -3.195 2.252 1.701 1 98.94 48 ALA B O 1
ATOM 1530 N N . VAL B 1 49 ? -2.215 2.584 3.682 1 98.88 49 VAL B N 1
ATOM 1531 C CA . VAL B 1 49 ? -1.104 1.668 3.443 1 98.88 49 VAL B CA 1
ATOM 1532 C C . VAL B 1 49 ? -1.638 0.249 3.252 1 98.88 49 VAL B C 1
ATOM 1534 O O . VAL B 1 49 ? -1.244 -0.448 2.314 1 98.88 49 VAL B O 1
ATOM 1537 N N . ILE B 1 50 ? -2.527 -0.128 4.02 1 98.94 50 ILE B N 1
ATOM 1538 C CA . ILE B 1 50 ? -3.062 -1.483 3.957 1 98.94 50 ILE B CA 1
ATOM 1539 C C . ILE B 1 50 ? -3.959 -1.629 2.729 1 98.94 50 ILE B C 1
ATOM 1541 O O . ILE B 1 50 ? -3.957 -2.672 2.072 1 98.94 50 ILE B O 1
ATOM 1545 N N . LEU B 1 51 ? -4.746 -0.615 2.473 1 98.94 51 LEU B N 1
ATOM 1546 C CA . LEU B 1 51 ? -5.57 -0.663 1.271 1 98.94 51 LEU B CA 1
ATOM 1547 C C . LEU B 1 51 ? -4.711 -0.858 0.027 1 98.94 51 LEU B C 1
ATOM 1549 O O . LEU B 1 51 ? -5.043 -1.667 -0.843 1 98.94 51 LEU B O 1
ATOM 1553 N N . SER B 1 52 ? -3.619 -0.14 -0.045 1 98.94 52 SER B N 1
ATOM 1554 C CA . SER B 1 52 ? -2.701 -0.273 -1.172 1 98.94 52 SER B CA 1
ATOM 1555 C C . SER B 1 52 ? -2.064 -1.659 -1.206 1 98.94 52 SER B C 1
ATOM 1557 O O . SER B 1 52 ? -1.887 -2.24 -2.279 1 98.94 52 SER B O 1
ATOM 1559 N N . PHE B 1 53 ? -1.727 -2.205 -0.055 1 98.94 53 PHE B N 1
ATOM 1560 C CA . PHE B 1 53 ? -1.194 -3.559 0.062 1 98.94 53 PHE B CA 1
ATOM 1561 C C . PHE B 1 53 ? -2.129 -4.566 -0.598 1 98.94 53 PHE B C 1
ATOM 1563 O O . PHE B 1 53 ? -1.679 -5.445 -1.334 1 98.94 53 PHE B O 1
ATOM 1570 N N . LEU B 1 54 ? -3.398 -4.402 -0.365 1 98.88 54 LEU B N 1
ATOM 1571 C CA . LEU B 1 54 ? -4.387 -5.328 -0.915 1 98.88 54 LEU B CA 1
ATOM 1572 C C . LEU B 1 54 ? -4.422 -5.238 -2.438 1 98.88 54 LEU B C 1
ATOM 1574 O O . LEU B 1 54 ? -4.633 -6.246 -3.117 1 98.88 54 LEU B O 1
ATOM 1578 N N . GLY B 1 55 ? -4.27 -4 -2.955 1 98.75 55 GLY B N 1
ATOM 1579 C CA . GLY B 1 55 ? -4.113 -3.877 -4.395 1 98.75 55 GLY B CA 1
ATOM 1580 C C . GLY B 1 55 ? -2.922 -4.648 -4.934 1 98.75 55 GLY B C 1
ATOM 1581 O O . GLY B 1 55 ? -3.023 -5.316 -5.961 1 98.75 55 GLY B O 1
ATOM 1582 N N . GLY B 1 56 ? -1.79 -4.586 -4.203 1 98.75 56 GLY B N 1
ATOM 1583 C CA . GLY B 1 56 ? -0.601 -5.336 -4.578 1 98.75 56 GLY B CA 1
ATOM 1584 C C . GLY B 1 56 ? -0.826 -6.836 -4.602 1 98.75 56 GLY B C 1
ATOM 1585 O O . GLY B 1 56 ? -0.318 -7.531 -5.484 1 98.75 56 GLY B O 1
ATOM 1586 N N . VAL B 1 57 ? -1.568 -7.309 -3.654 1 98.62 57 VAL B N 1
ATOM 1587 C CA . VAL B 1 57 ? -1.872 -8.734 -3.607 1 98.62 57 VAL B CA 1
ATOM 1588 C C . VAL B 1 57 ? -2.555 -9.164 -4.902 1 98.62 57 VAL B C 1
ATOM 1590 O O . VAL B 1 57 ? -2.189 -10.172 -5.5 1 98.62 57 VAL B O 1
ATOM 1593 N N . GLN B 1 58 ? -3.531 -8.328 -5.359 1 98.25 58 GLN B N 1
ATOM 1594 C CA . GLN B 1 58 ? -4.254 -8.656 -6.582 1 98.25 58 GLN B CA 1
ATOM 1595 C C . GLN B 1 58 ? -3.33 -8.617 -7.797 1 98.25 58 GLN B C 1
ATOM 1597 O O . GLN B 1 58 ? -3.463 -9.43 -8.711 1 98.25 58 GLN B O 1
ATOM 1602 N N . TRP B 1 59 ? -2.447 -7.703 -7.785 1 98 59 TRP B N 1
ATOM 1603 C CA . TRP B 1 59 ? -1.458 -7.613 -8.859 1 98 59 TRP B CA 1
ATOM 1604 C C . TRP B 1 59 ? -0.6 -8.875 -8.914 1 98 59 TRP B C 1
ATOM 1606 O O . TRP B 1 59 ? -0.352 -9.414 -9.992 1 98 59 TRP B O 1
ATOM 1616 N N . GLY B 1 60 ? -0.118 -9.328 -7.762 1 97.56 60 GLY B N 1
ATOM 1617 C CA . GLY B 1 60 ? 0.643 -10.562 -7.688 1 97.56 60 GLY B CA 1
ATOM 1618 C C . GLY B 1 60 ? -0.14 -11.773 -8.164 1 97.56 60 GLY B C 1
ATOM 1619 O O . GLY B 1 60 ? 0.398 -12.633 -8.867 1 97.56 60 GLY B O 1
ATOM 1620 N N . VAL B 1 61 ? -1.357 -11.852 -7.832 1 96.88 61 VAL B N 1
ATOM 1621 C CA . VAL B 1 61 ? -2.225 -12.953 -8.234 1 96.88 61 VAL B CA 1
ATOM 1622 C C . VAL B 1 61 ? -2.402 -12.945 -9.75 1 96.88 61 VAL B C 1
ATOM 1624 O O . VAL B 1 61 ? -2.285 -13.984 -10.406 1 96.88 61 VAL B O 1
ATOM 1627 N N . ALA B 1 62 ? -2.645 -11.75 -10.281 1 96.31 62 ALA B N 1
ATOM 1628 C CA . ALA B 1 62 ? -2.787 -11.641 -11.734 1 96.31 62 ALA B CA 1
ATOM 1629 C C . ALA B 1 62 ? -1.524 -12.117 -12.445 1 96.31 62 ALA B C 1
ATOM 1631 O O . ALA B 1 62 ? -1.6 -12.875 -13.422 1 96.31 62 ALA B O 1
ATOM 1632 N N . MET B 1 63 ? -0.436 -11.75 -11.938 1 94.69 63 MET B N 1
ATOM 1633 C CA . MET B 1 63 ? 0.859 -12.062 -12.539 1 94.69 63 MET B CA 1
ATOM 1634 C C . MET B 1 63 ? 1.137 -13.562 -12.484 1 94.69 63 MET B C 1
ATOM 1636 O O . MET B 1 63 ? 1.761 -14.117 -13.391 1 94.69 63 MET B O 1
ATOM 1640 N N . CYS B 1 64 ? 0.594 -14.234 -11.5 1 93.81 64 CYS B N 1
ATOM 1641 C CA . CYS B 1 64 ? 0.96 -15.625 -11.258 1 93.81 64 CYS B CA 1
ATOM 1642 C C . CYS B 1 64 ? -0.098 -16.578 -11.812 1 93.81 64 CYS B C 1
ATOM 1644 O O . CYS B 1 64 ? 0.217 -17.688 -12.211 1 93.81 64 CYS B O 1
ATOM 1646 N N . ARG B 1 65 ? -1.303 -16.109 -11.898 1 92.62 65 ARG B N 1
ATOM 1647 C CA . ARG B 1 65 ? -2.365 -17.094 -12.133 1 92.62 65 ARG B CA 1
ATOM 1648 C C . ARG B 1 65 ? -3.062 -16.828 -13.461 1 92.62 65 ARG B C 1
ATOM 1650 O O . ARG B 1 65 ? -3.775 -17.688 -13.977 1 92.62 65 ARG B O 1
ATOM 1657 N N . GLU B 1 66 ? -2.92 -15.648 -13.938 1 90.69 66 GLU B N 1
ATOM 1658 C CA . GLU B 1 66 ? -3.648 -15.289 -15.156 1 90.69 66 GLU B CA 1
ATOM 1659 C C . GLU B 1 66 ? -2.713 -15.188 -16.359 1 90.69 66 GLU B C 1
ATOM 1661 O O . GLU B 1 66 ? -1.542 -14.828 -16.203 1 90.69 66 GLU B O 1
ATOM 1666 N N . ARG B 1 67 ? -3.232 -15.547 -17.562 1 90.12 67 ARG B N 1
ATOM 1667 C CA . ARG B 1 67 ? -2.455 -15.477 -18.797 1 90.12 67 ARG B CA 1
ATOM 1668 C C . ARG B 1 67 ? -2.367 -14.039 -19.312 1 90.12 67 ARG B C 1
ATOM 1670 O O . ARG B 1 67 ? -3.391 -13.406 -19.578 1 90.12 67 ARG B O 1
ATOM 1677 N N . PRO B 1 68 ? -1.11 -13.602 -19.453 1 88 68 PRO B N 1
ATOM 1678 C CA . PRO B 1 68 ? -0.977 -12.227 -19.953 1 88 68 PRO B CA 1
ATOM 1679 C C . PRO B 1 68 ? -1.707 -12.016 -21.281 1 88 68 PRO B C 1
ATOM 1681 O O . PRO B 1 68 ? -1.673 -12.883 -22.156 1 88 68 PRO B O 1
ATOM 1684 N N . GLY B 1 69 ? -2.416 -10.898 -21.312 1 86.12 69 GLY B N 1
ATOM 1685 C CA . GLY B 1 69 ? -3.094 -10.578 -22.562 1 86.12 69 GLY B CA 1
ATOM 1686 C C . GLY B 1 69 ? -4.559 -10.969 -22.562 1 86.12 69 GLY B C 1
ATOM 1687 O O . GLY B 1 69 ? -5.34 -10.477 -23.375 1 86.12 69 GLY B O 1
ATOM 1688 N N . GLU B 1 70 ? -4.965 -11.93 -21.719 1 91.75 70 GLU B N 1
ATOM 1689 C CA . GLU B 1 70 ? -6.367 -12.344 -21.641 1 91.75 70 GLU B CA 1
ATOM 1690 C C . GLU B 1 70 ? -7.18 -11.375 -20.781 1 91.75 70 GLU B C 1
ATOM 1692 O O . GLU B 1 70 ? -6.617 -10.602 -20.016 1 91.75 70 GLU B O 1
ATOM 1697 N N . ALA B 1 71 ? -8.438 -11.383 -20.969 1 93.44 71 ALA B N 1
ATOM 1698 C CA . ALA B 1 71 ? -9.352 -10.422 -20.359 1 93.44 71 ALA B CA 1
ATOM 1699 C C . ALA B 1 71 ? -9.273 -10.484 -18.844 1 93.44 71 ALA B C 1
ATOM 1701 O O . ALA B 1 71 ? -9.203 -9.445 -18.172 1 93.44 71 ALA B O 1
ATOM 1702 N N . PRO B 1 72 ? -9.25 -11.656 -18.25 1 91.88 72 PRO B N 1
ATOM 1703 C CA . PRO B 1 72 ? -9.164 -11.695 -16.781 1 91.88 72 PRO B CA 1
ATOM 1704 C C . PRO B 1 72 ? -7.875 -11.078 -16.25 1 91.88 72 PRO B C 1
ATOM 1706 O O . PRO B 1 72 ? -7.887 -10.406 -15.219 1 91.88 72 PRO B O 1
ATOM 1709 N N . PHE B 1 73 ? -6.82 -11.312 -16.953 1 93.88 73 PHE B N 1
ATOM 1710 C CA . PHE B 1 73 ? -5.543 -10.703 -16.609 1 93.88 73 PHE B CA 1
ATOM 1711 C C . PHE B 1 73 ? -5.637 -9.188 -16.641 1 93.88 73 PHE B C 1
ATOM 1713 O O . PHE B 1 73 ? -5.266 -8.508 -15.68 1 93.88 73 PHE B O 1
ATOM 1720 N N . ARG B 1 74 ? -6.133 -8.664 -17.672 1 95 74 ARG B N 1
ATOM 1721 C CA . ARG B 1 74 ? -6.242 -7.219 -17.844 1 95 74 ARG B CA 1
ATOM 1722 C C . ARG B 1 74 ? -7.137 -6.609 -16.781 1 95 74 ARG B C 1
ATOM 1724 O O . ARG B 1 74 ? -6.789 -5.586 -16.172 1 95 74 ARG B O 1
ATOM 1731 N N . ALA B 1 75 ? -8.219 -7.234 -16.562 1 95.5 75 ALA B N 1
ATOM 1732 C CA . ALA B 1 75 ? -9.18 -6.73 -15.586 1 95.5 75 ALA B CA 1
ATOM 1733 C C . ALA B 1 75 ? -8.578 -6.691 -14.188 1 95.5 75 ALA B C 1
ATOM 1735 O O . ALA B 1 75 ? -8.672 -5.676 -13.492 1 95.5 75 ALA B O 1
ATOM 1736 N N . ARG B 1 76 ? -7.906 -7.711 -13.797 1 95.81 76 ARG B N 1
ATOM 1737 C CA . ARG B 1 76 ? -7.355 -7.777 -12.445 1 95.81 76 ARG B CA 1
ATOM 1738 C C . ARG B 1 76 ? -6.176 -6.824 -12.289 1 95.81 76 ARG B C 1
ATOM 1740 O O . ARG B 1 76 ? -6.012 -6.195 -11.242 1 95.81 76 ARG B O 1
ATOM 1747 N N . MET B 1 77 ? -5.395 -6.719 -13.328 1 95.75 77 MET B 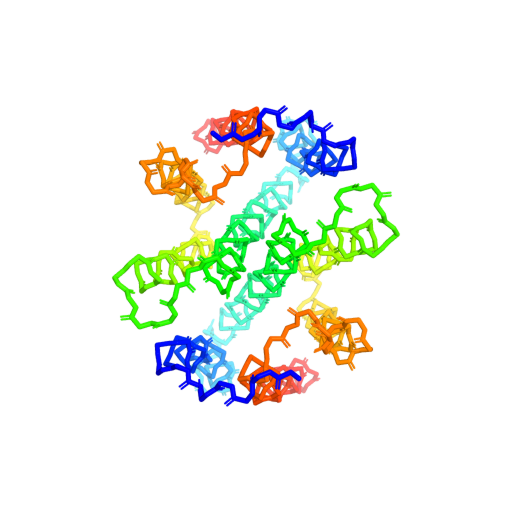N 1
ATOM 1748 C CA . MET B 1 77 ? -4.27 -5.789 -13.273 1 95.75 77 MET B CA 1
ATOM 1749 C C . MET B 1 77 ? -4.758 -4.352 -13.133 1 95.75 77 MET B C 1
ATOM 1751 O O . MET B 1 77 ? -4.211 -3.58 -12.344 1 95.75 77 MET B O 1
ATOM 1755 N N . LEU B 1 78 ? -5.746 -4.023 -13.844 1 96.19 78 LEU B N 1
ATOM 1756 C CA . LEU B 1 78 ? -6.301 -2.674 -13.766 1 96.19 78 LEU B CA 1
ATOM 1757 C C . LEU B 1 78 ? -6.941 -2.426 -12.406 1 96.19 78 LEU B C 1
ATOM 1759 O O . LEU B 1 78 ? -6.711 -1.386 -11.781 1 96.19 78 LEU B O 1
ATOM 1763 N N . LEU B 1 79 ? -7.676 -3.402 -11.969 1 96.56 79 LEU B N 1
ATOM 1764 C CA . LEU B 1 79 ? -8.375 -3.256 -10.695 1 96.56 79 LEU B CA 1
ATOM 1765 C C . LEU B 1 79 ? -7.387 -3.211 -9.531 1 96.56 79 LEU B C 1
ATOM 1767 O O . LEU B 1 79 ? -7.66 -2.592 -8.508 1 96.56 79 LEU B O 1
ATOM 1771 N N . ALA B 1 80 ? -6.238 -3.816 -9.727 1 98.12 80 ALA B N 1
ATOM 1772 C CA . ALA B 1 80 ? -5.215 -3.855 -8.688 1 98.12 80 ALA B CA 1
ATOM 1773 C C . ALA B 1 80 ? -4.68 -2.457 -8.391 1 98.12 80 ALA B C 1
ATOM 1775 O O . ALA B 1 80 ? -4.137 -2.209 -7.312 1 98.12 80 ALA B O 1
ATOM 1776 N N . MET B 1 81 ? -4.879 -1.483 -9.336 1 98.38 81 MET B N 1
ATOM 1777 C CA . MET B 1 81 ? -4.359 -0.129 -9.172 1 98.38 81 MET B CA 1
ATOM 1778 C C . MET B 1 81 ? -5.332 0.735 -8.375 1 98.38 81 MET B C 1
ATOM 1780 O O . MET B 1 81 ? -4.934 1.741 -7.785 1 98.38 81 MET B O 1
ATOM 1784 N N . VAL B 1 82 ? -6.527 0.37 -8.344 1 98.56 82 VAL B N 1
ATOM 1785 C CA . VAL B 1 82 ? -7.605 1.235 -7.871 1 98.56 82 VAL B CA 1
ATOM 1786 C C . VAL B 1 82 ? -7.449 1.493 -6.375 1 98.56 82 VAL B C 1
ATOM 1788 O O . VAL B 1 82 ? -7.547 2.637 -5.922 1 98.56 82 VAL B O 1
ATOM 1791 N N . PRO B 1 83 ? -7.109 0.474 -5.582 1 98.88 83 PRO B N 1
ATOM 1792 C CA . PRO B 1 83 ? -6.965 0.73 -4.148 1 98.88 83 PRO B CA 1
ATOM 1793 C C . PRO B 1 83 ? -5.898 1.78 -3.84 1 98.88 83 PRO B C 1
ATOM 1795 O O . PRO B 1 83 ? -6.105 2.643 -2.982 1 98.88 83 PRO B O 1
ATOM 1798 N N . SER B 1 84 ? -4.789 1.769 -4.559 1 98.88 84 SER B N 1
ATOM 1799 C CA . SER B 1 84 ? -3.73 2.752 -4.344 1 98.88 84 SER B CA 1
ATOM 1800 C C . SER B 1 84 ? -4.164 4.137 -4.812 1 98.88 84 SER B C 1
ATOM 1802 O O . SER B 1 84 ? -3.816 5.145 -4.191 1 98.88 84 SER B O 1
ATOM 1804 N N . LEU B 1 85 ? -4.941 4.152 -5.863 1 98.75 85 LEU B N 1
ATOM 1805 C CA . LEU B 1 85 ? -5.402 5.414 -6.426 1 98.75 85 LEU B CA 1
ATOM 1806 C C . LEU B 1 85 ? -6.473 6.051 -5.539 1 98.75 85 LEU B C 1
ATOM 1808 O O . LEU B 1 85 ? -6.715 7.254 -5.621 1 98.75 85 LEU B O 1
ATOM 1812 N N . LEU B 1 86 ? -7.09 5.242 -4.707 1 98.88 86 LEU B N 1
ATOM 1813 C CA . LEU B 1 86 ? -8.008 5.762 -3.701 1 98.88 86 LEU B CA 1
ATOM 1814 C C . LEU B 1 86 ? -7.27 6.133 -2.422 1 98.88 86 LEU B C 1
ATOM 1816 O O . LEU B 1 86 ? -7.547 7.172 -1.816 1 98.88 86 LEU B O 1
ATOM 1820 N N . ALA B 1 87 ? -6.355 5.344 -2.057 1 98.94 87 ALA B N 1
ATOM 1821 C CA . ALA B 1 87 ? -5.629 5.52 -0.803 1 98.94 87 ALA B CA 1
ATOM 1822 C C . ALA B 1 87 ? -4.82 6.812 -0.814 1 98.94 87 ALA B C 1
ATOM 1824 O O . ALA B 1 87 ? -4.824 7.562 0.165 1 98.94 87 ALA B O 1
ATOM 1825 N N . TRP B 1 88 ? -4.223 7.059 -1.91 1 98.88 88 TRP B N 1
ATOM 1826 C CA . TRP B 1 88 ? -3.324 8.203 -2.016 1 98.88 88 TRP B CA 1
ATOM 1827 C C . TRP B 1 88 ? -4.082 9.508 -1.817 1 98.88 88 TRP B C 1
ATOM 1829 O O . TRP B 1 88 ? -3.803 10.258 -0.88 1 98.88 88 TRP B O 1
ATOM 1839 N N . PRO B 1 89 ? -5.074 9.867 -2.578 1 98.75 89 PRO B N 1
ATOM 1840 C CA . PRO B 1 89 ? -5.762 11.141 -2.32 1 98.75 89 PRO B CA 1
ATOM 1841 C C . PRO B 1 89 ? -6.484 11.156 -0.974 1 98.75 89 PRO B C 1
ATOM 1843 O O . PRO B 1 89 ? -6.652 12.219 -0.373 1 98.75 89 PRO B O 1
ATOM 1846 N N . ALA B 1 90 ? -6.898 10.039 -0.454 1 98.88 90 ALA B N 1
ATOM 1847 C CA . ALA B 1 90 ? -7.566 9.984 0.845 1 98.88 90 ALA B CA 1
ATOM 1848 C C . ALA B 1 90 ? -6.699 10.617 1.932 1 98.88 90 ALA B C 1
ATOM 1850 O O . ALA B 1 90 ? -7.219 11.219 2.875 1 98.88 90 ALA B O 1
ATOM 1851 N N . LEU B 1 91 ? -5.395 10.523 1.769 1 98.69 91 LEU B N 1
ATOM 1852 C CA . LEU B 1 91 ? -4.465 11.023 2.775 1 98.69 91 LEU B CA 1
ATOM 1853 C C . LEU B 1 91 ? -4.297 12.531 2.666 1 98.69 91 LEU B C 1
ATOM 1855 O O . LEU B 1 91 ? -3.758 13.172 3.572 1 98.69 91 LEU B O 1
ATOM 1859 N N . LEU B 1 92 ? -4.758 13.047 1.568 1 98.06 92 LEU B N 1
ATOM 1860 C CA . LEU B 1 92 ? -4.57 14.477 1.326 1 98.06 92 LEU B CA 1
ATOM 1861 C C . LEU B 1 92 ? -5.871 15.242 1.557 1 98.06 92 LEU B C 1
ATOM 1863 O O . LEU B 1 92 ? -5.883 16.469 1.543 1 98.06 92 LEU B O 1
ATOM 1867 N N . LEU B 1 93 ? -6.914 14.539 1.834 1 98.25 93 LEU B N 1
ATOM 1868 C CA . LEU B 1 93 ? -8.234 15.117 2.061 1 98.25 93 LEU B CA 1
ATOM 1869 C C . LEU B 1 93 ? -8.477 15.352 3.549 1 98.25 93 LEU B C 1
ATOM 1871 O O . LEU B 1 93 ? -7.68 14.922 4.387 1 98.25 93 LEU B O 1
ATOM 1875 N N . HIS B 1 94 ? -9.547 16.125 3.832 1 98.06 94 HIS B N 1
ATOM 1876 C CA . HIS B 1 94 ? -10.023 16.203 5.207 1 98.06 94 HIS B CA 1
ATOM 1877 C C . HIS B 1 94 ? -10.219 14.812 5.805 1 98.06 94 HIS B C 1
ATOM 1879 O O . HIS B 1 94 ? -10.703 13.906 5.129 1 98.06 94 HIS B O 1
ATOM 1885 N N . PRO B 1 95 ? -9.891 14.664 7.062 1 98.19 95 PRO B N 1
ATOM 1886 C CA . PRO B 1 95 ? -9.891 13.328 7.668 1 98.19 95 PRO B CA 1
ATOM 1887 C C . PRO B 1 95 ? -11.219 12.602 7.504 1 98.19 95 PRO B C 1
ATOM 1889 O O . PRO B 1 95 ? -11.242 11.398 7.219 1 98.19 95 PRO B O 1
ATOM 1892 N N . LEU B 1 96 ? -12.312 13.289 7.613 1 98.56 96 LEU B N 1
ATOM 1893 C CA . LEU B 1 96 ? -13.617 12.648 7.488 1 98.56 96 LEU B CA 1
ATOM 1894 C C . LEU B 1 96 ? -13.836 12.141 6.07 1 98.56 96 LEU B C 1
ATOM 1896 O O . LEU B 1 96 ? -14.242 10.992 5.871 1 98.56 96 LEU B O 1
ATOM 1900 N N . THR B 1 97 ? -13.57 12.961 5.098 1 98.75 97 THR B N 1
ATOM 1901 C CA . THR B 1 97 ? -13.711 12.562 3.701 1 98.75 97 THR B CA 1
ATOM 1902 C C . THR B 1 97 ? -12.734 11.438 3.361 1 98.75 97 THR B C 1
ATOM 1904 O O . THR B 1 97 ? -13.102 10.477 2.676 1 98.75 97 THR B O 1
ATOM 1907 N N . GLY B 1 98 ? -11.492 11.586 3.846 1 98.88 98 GLY B N 1
ATOM 1908 C CA . GLY B 1 98 ? -10.516 10.539 3.633 1 98.88 98 GLY B CA 1
ATOM 1909 C C . GLY B 1 98 ? -10.945 9.195 4.199 1 98.88 98 GLY B C 1
ATOM 1910 O O . GLY B 1 98 ? -10.758 8.156 3.557 1 98.88 98 GLY B O 1
ATOM 1911 N N . ALA B 1 99 ? -11.523 9.203 5.344 1 98.88 99 ALA B N 1
ATOM 1912 C CA . ALA B 1 99 ? -12 7.98 5.98 1 98.88 99 ALA B CA 1
ATOM 1913 C C . ALA B 1 99 ? -13.07 7.297 5.129 1 98.88 99 ALA B C 1
ATOM 1915 O O . ALA B 1 99 ? -13.047 6.078 4.957 1 98.88 99 ALA B O 1
ATOM 1916 N N . TRP B 1 100 ? -13.945 8.055 4.543 1 98.88 100 TRP B N 1
ATOM 1917 C CA . TRP B 1 100 ? -14.992 7.492 3.701 1 98.88 100 TRP B CA 1
ATOM 1918 C C . TRP B 1 100 ? -14.414 6.922 2.41 1 98.88 100 TRP B C 1
ATOM 1920 O O . TRP B 1 100 ? -14.867 5.883 1.924 1 98.88 100 TRP B O 1
ATOM 1930 N N . VAL B 1 101 ? -13.469 7.621 1.844 1 98.94 101 VAL B N 1
ATOM 1931 C CA . VAL B 1 101 ? -12.812 7.133 0.635 1 98.94 101 VAL B CA 1
ATOM 1932 C C . VAL B 1 101 ? -12.148 5.789 0.917 1 98.94 101 VAL B C 1
ATOM 1934 O O . VAL B 1 101 ? -12.25 4.859 0.112 1 98.94 101 VAL B O 1
ATOM 1937 N N . LEU B 1 102 ? -11.531 5.707 2.07 1 98.94 102 LEU B N 1
ATOM 1938 C CA . LEU B 1 102 ? -10.859 4.465 2.438 1 98.94 102 LEU B CA 1
ATOM 1939 C C . LEU B 1 102 ? -11.875 3.35 2.68 1 98.94 102 LEU B C 1
ATOM 1941 O O . LEU B 1 102 ? -11.656 2.211 2.258 1 98.94 102 LEU B O 1
ATOM 1945 N N . VAL B 1 103 ? -12.984 3.646 3.285 1 98.94 103 VAL B N 1
ATOM 1946 C CA . VAL B 1 103 ? -14.055 2.672 3.469 1 98.94 103 VAL B CA 1
ATOM 1947 C C . VAL B 1 103 ? -14.516 2.145 2.111 1 98.94 103 VAL B C 1
ATOM 1949 O O . VAL B 1 103 ? -14.617 0.933 1.911 1 98.94 103 VAL B O 1
ATOM 1952 N N . ALA B 1 104 ? -14.789 3.047 1.204 1 98.88 104 ALA B N 1
ATOM 1953 C CA . ALA B 1 104 ? -15.203 2.656 -0.141 1 98.88 104 ALA B CA 1
ATOM 1954 C C . ALA B 1 104 ? -14.156 1.761 -0.798 1 98.88 104 ALA B C 1
ATOM 1956 O O . ALA B 1 104 ? -14.5 0.787 -1.473 1 98.88 104 ALA B O 1
ATOM 1957 N N . GLY B 1 105 ? -12.883 2.113 -0.56 1 98.88 105 GLY B N 1
ATOM 1958 C CA . GLY B 1 105 ? -11.805 1.307 -1.111 1 98.88 105 GLY B CA 1
ATOM 1959 C C . GLY B 1 105 ? -11.773 -0.106 -0.56 1 98.88 105 GLY B C 1
ATOM 1960 O O . GLY B 1 105 ? -11.648 -1.071 -1.316 1 98.88 105 GLY B O 1
ATOM 1961 N N . PHE B 1 106 ? -11.875 -0.247 0.735 1 98.88 106 PHE B N 1
ATOM 1962 C CA . PHE B 1 106 ? -11.875 -1.573 1.341 1 98.88 106 PHE B CA 1
ATOM 1963 C C . PHE B 1 106 ? -13.07 -2.391 0.866 1 98.88 106 PHE B C 1
ATOM 1965 O O . PHE B 1 106 ? -12.945 -3.592 0.616 1 98.88 106 PHE B O 1
ATOM 1972 N N . LEU B 1 107 ? -14.227 -1.772 0.717 1 98.75 107 LEU B N 1
ATOM 1973 C CA . LEU B 1 107 ? -15.414 -2.469 0.23 1 98.75 107 LEU B CA 1
ATOM 1974 C C . LEU B 1 107 ? -15.234 -2.898 -1.222 1 98.75 107 LEU B C 1
ATOM 1976 O O . LEU B 1 107 ? -15.617 -4.008 -1.597 1 98.75 107 LEU B O 1
ATOM 1980 N N . LEU B 1 108 ? -14.711 -2.018 -1.997 1 98.38 108 LEU B N 1
ATOM 1981 C CA . LEU B 1 108 ? -14.469 -2.322 -3.404 1 98.38 108 LEU B CA 1
ATOM 1982 C C . LEU B 1 108 ? -13.578 -3.549 -3.553 1 98.38 108 LEU B C 1
ATOM 1984 O O . LEU B 1 108 ? -13.875 -4.445 -4.348 1 98.38 108 LEU B O 1
ATOM 1988 N N . VAL B 1 109 ? -12.477 -3.584 -2.799 1 98.38 109 VAL B N 1
ATOM 1989 C CA . VAL B 1 109 ? -11.555 -4.719 -2.875 1 98.38 109 VAL B CA 1
ATOM 1990 C C . VAL B 1 109 ? -12.273 -5.992 -2.443 1 98.38 109 VAL B C 1
ATOM 1992 O O . VAL B 1 109 ? -12.141 -7.039 -3.086 1 98.38 109 VAL B O 1
ATOM 1995 N N . ARG B 1 110 ? -13.031 -5.887 -1.386 1 98.12 110 ARG B N 1
ATOM 1996 C CA . ARG B 1 110 ? -13.719 -7.074 -0.884 1 98.12 110 ARG B CA 1
ATOM 1997 C C . ARG B 1 110 ? -14.75 -7.578 -1.889 1 98.12 110 ARG B C 1
ATOM 1999 O O . ARG B 1 110 ? -14.875 -8.781 -2.102 1 98.12 110 ARG B O 1
ATOM 2006 N N . PHE B 1 111 ? -15.453 -6.695 -2.508 1 97.56 111 PHE B N 1
ATOM 2007 C CA . PHE B 1 111 ? -16.438 -7.07 -3.521 1 97.56 111 PHE B CA 1
ATOM 2008 C C . PHE B 1 111 ? -15.758 -7.777 -4.691 1 97.56 111 PHE B C 1
ATOM 2010 O O . PHE B 1 111 ? -16.266 -8.781 -5.191 1 97.56 111 PHE B O 1
ATOM 2017 N N . HIS B 1 112 ? -14.656 -7.238 -5.062 1 96.56 112 HIS B N 1
ATOM 2018 C CA . HIS B 1 112 ? -13.906 -7.875 -6.141 1 96.56 112 HIS B CA 1
ATOM 2019 C C . HIS B 1 112 ? -13.445 -9.273 -5.738 1 96.56 112 HIS B C 1
ATOM 2021 O O . HIS B 1 112 ? -13.539 -10.211 -6.527 1 96.56 112 HIS B O 1
ATOM 2027 N N . GLU B 1 113 ? -12.914 -9.406 -4.523 1 97.12 113 GLU B N 1
ATOM 2028 C CA . GLU B 1 113 ? -12.414 -10.688 -4.035 1 97.12 113 GLU B CA 1
ATOM 2029 C C . GLU B 1 113 ? -13.539 -11.719 -3.947 1 97.12 113 GLU B C 1
ATOM 2031 O O . GLU B 1 113 ? -13.297 -12.914 -4.098 1 97.12 113 GLU B O 1
ATOM 2036 N N . ARG B 1 114 ? -14.773 -11.266 -3.811 1 96.5 114 ARG B N 1
ATOM 2037 C CA . ARG B 1 114 ? -15.914 -12.164 -3.633 1 96.5 114 ARG B CA 1
ATOM 2038 C C . ARG B 1 114 ? -16.609 -12.438 -4.965 1 96.5 114 ARG B C 1
ATOM 2040 O O . ARG B 1 114 ? -17.531 -13.25 -5.031 1 96.5 114 ARG B O 1
ATOM 2047 N N . SER B 1 115 ? -16.188 -11.781 -5.961 1 95.38 115 SER B N 1
ATOM 2048 C CA . SER B 1 115 ? -16.75 -12.047 -7.281 1 95.38 115 SER B CA 1
ATOM 2049 C C . SER B 1 115 ? -16.422 -13.469 -7.734 1 95.38 115 SER B C 1
ATOM 2051 O O . SER B 1 115 ? -15.641 -14.172 -7.094 1 95.38 115 SER B O 1
ATOM 2053 N N . ARG B 1 116 ? -17.031 -13.891 -8.852 1 92.12 116 ARG B N 1
ATOM 2054 C CA . ARG B 1 116 ? -16.781 -15.219 -9.414 1 92.12 116 ARG B CA 1
ATOM 2055 C C . ARG B 1 116 ? -15.305 -15.391 -9.758 1 92.12 116 ARG B C 1
ATOM 2057 O O . ARG B 1 116 ? -14.703 -16.406 -9.43 1 92.12 116 ARG B O 1
ATOM 2064 N N . ASP B 1 117 ? -14.781 -14.383 -10.359 1 91.69 117 ASP B N 1
ATOM 2065 C CA . ASP B 1 117 ? -13.367 -14.414 -10.719 1 91.69 117 ASP B CA 1
ATOM 2066 C C . ASP B 1 117 ? -12.484 -14.43 -9.469 1 91.69 117 ASP B C 1
ATOM 2068 O O . ASP B 1 117 ? -11.484 -15.148 -9.422 1 91.69 117 ASP B O 1
ATOM 2072 N N . GLY B 1 118 ? -12.797 -13.617 -8.508 1 93.06 118 GLY B N 1
ATOM 2073 C CA . GLY B 1 118 ? -12.062 -13.602 -7.254 1 93.06 118 GLY B CA 1
ATOM 2074 C C . GLY B 1 118 ? -12.078 -14.938 -6.531 1 93.06 118 GLY B C 1
ATOM 2075 O O . GLY B 1 118 ? -11.031 -15.43 -6.102 1 93.06 118 GLY B O 1
ATOM 2076 N N . ARG B 1 119 ? -13.203 -15.562 -6.531 1 91.81 119 ARG B N 1
ATOM 2077 C CA . ARG B 1 119 ? -13.336 -16.844 -5.844 1 91.81 119 ARG B CA 1
ATOM 2078 C C . ARG B 1 119 ? -12.594 -17.938 -6.582 1 91.81 119 ARG B C 1
ATOM 2080 O O . ARG B 1 119 ? -12.117 -18.906 -5.969 1 91.81 119 ARG B O 1
ATOM 2087 N N . ALA B 1 120 ? -12.477 -17.797 -7.852 1 91.44 120 ALA B N 1
ATOM 2088 C CA . ALA B 1 120 ? -11.781 -18.781 -8.664 1 91.44 120 ALA B CA 1
ATOM 2089 C C . ALA B 1 120 ? -10.266 -18.672 -8.484 1 91.44 120 ALA B C 1
ATOM 2091 O O . ALA B 1 120 ? -9.555 -19.688 -8.562 1 91.44 120 ALA B O 1
ATOM 2092 N N . GLN B 1 121 ? -9.773 -17.469 -8.219 1 93.31 121 GLN B N 1
ATOM 2093 C CA . GLN B 1 121 ? -8.336 -17.25 -8.258 1 93.31 121 GLN B CA 1
ATOM 2094 C C . GLN B 1 121 ? -7.746 -17.219 -6.848 1 93.31 121 GLN B C 1
ATOM 2096 O O . GLN B 1 121 ? -6.531 -17.344 -6.672 1 93.31 121 GLN B O 1
ATOM 2101 N N . LEU B 1 122 ? -8.562 -17.016 -5.836 1 94.69 122 LEU B N 1
ATOM 2102 C CA . LEU B 1 122 ? -8.086 -16.875 -4.465 1 94.69 122 LEU B CA 1
ATOM 2103 C C . LEU B 1 122 ? -8.492 -18.078 -3.625 1 94.69 122 LEU B C 1
ATOM 2105 O O . LEU B 1 122 ? -9.625 -18.562 -3.736 1 94.69 122 LEU B O 1
ATOM 2109 N N . PRO B 1 123 ? -7.551 -18.609 -2.848 1 93.81 123 PRO B N 1
ATOM 2110 C CA . PRO B 1 123 ? -7.887 -19.781 -2.049 1 93.81 123 PRO B CA 1
ATOM 2111 C C . PRO B 1 123 ? -8.93 -19.484 -0.969 1 93.81 123 PRO B C 1
ATOM 2113 O O . PRO B 1 123 ? -9.047 -18.344 -0.519 1 93.81 123 PRO B O 1
ATOM 2116 N N . ASP B 1 124 ? -9.57 -20.516 -0.448 1 94 124 ASP B N 1
ATOM 2117 C CA . ASP B 1 124 ? -10.648 -20.391 0.523 1 94 124 ASP B CA 1
ATOM 2118 C C . ASP B 1 124 ? -10.141 -19.812 1.838 1 94 124 ASP B C 1
ATOM 2120 O O . ASP B 1 124 ? -10.844 -19.031 2.494 1 94 124 ASP B O 1
ATOM 2124 N N . TRP B 1 125 ? -9 -20.219 2.207 1 93.06 125 TRP B N 1
ATOM 2125 C CA . TRP B 1 125 ? -8.477 -19.719 3.475 1 93.06 125 TRP B CA 1
ATOM 2126 C C . TRP B 1 125 ? -8.266 -18.203 3.418 1 93.06 125 TRP B C 1
ATOM 2128 O O . TRP B 1 125 ? -8.43 -17.516 4.422 1 93.06 125 TRP B O 1
ATOM 2138 N N . TYR B 1 126 ? -7.848 -17.75 2.312 1 96.38 126 TYR B N 1
ATOM 2139 C CA . TYR B 1 126 ? -7.688 -16.312 2.119 1 96.38 126 TYR B CA 1
ATOM 2140 C C . TYR B 1 126 ? -9.023 -15.602 2.221 1 96.38 126 TYR B C 1
ATOM 2142 O O . TYR B 1 126 ? -9.125 -14.555 2.869 1 96.38 126 TYR B O 1
ATOM 2150 N N . GLN B 1 127 ? -10.055 -16.141 1.605 1 96.12 127 GLN B N 1
ATOM 2151 C CA . GLN B 1 127 ? -11.391 -15.539 1.631 1 96.12 127 GLN B CA 1
ATOM 2152 C C . GLN B 1 127 ? -11.922 -15.445 3.057 1 96.12 127 GLN B C 1
ATOM 2154 O O . GLN B 1 127 ? -12.461 -14.414 3.457 1 96.12 127 GLN B O 1
ATOM 2159 N N . SER B 1 128 ? -11.758 -16.469 3.752 1 95.62 128 SER B N 1
ATOM 2160 C CA . SER B 1 128 ? -12.227 -16.5 5.133 1 95.62 128 SER B CA 1
ATOM 2161 C C . SER B 1 128 ? -11.484 -15.469 5.984 1 95.62 128 SER B C 1
ATOM 2163 O O . SER B 1 128 ? -12.102 -14.727 6.75 1 95.62 128 SER B O 1
ATOM 2165 N N . LEU B 1 129 ? -10.195 -15.406 5.844 1 96.75 129 LEU B N 1
ATOM 2166 C CA . LEU B 1 129 ? -9.367 -14.445 6.57 1 96.75 129 LEU B CA 1
ATOM 2167 C C . LEU B 1 129 ? -9.758 -13.016 6.223 1 96.75 129 LEU B C 1
ATOM 2169 O O . LEU B 1 129 ? -9.938 -12.18 7.113 1 96.75 129 LEU B O 1
ATOM 2173 N N . ARG B 1 130 ? -9.93 -12.773 4.965 1 97.94 130 ARG B N 1
ATOM 2174 C CA . ARG B 1 130 ? -10.234 -11.422 4.492 1 97.94 130 ARG B CA 1
ATOM 2175 C C . ARG B 1 130 ? -11.602 -10.961 4.988 1 97.94 130 ARG B C 1
ATOM 2177 O O . ARG B 1 130 ? -11.82 -9.773 5.219 1 97.94 130 ARG B O 1
ATOM 2184 N N . THR B 1 131 ? -12.547 -11.898 5.141 1 97.75 131 THR B N 1
ATOM 2185 C CA . THR B 1 131 ? -13.859 -11.516 5.66 1 97.75 131 THR B CA 1
ATOM 2186 C C . THR B 1 131 ? -13.742 -10.977 7.082 1 97.75 131 THR B C 1
ATOM 2188 O O . THR B 1 131 ? -14.25 -9.898 7.387 1 97.75 131 THR B O 1
ATOM 2191 N N . LEU B 1 132 ? -13.07 -11.672 7.875 1 97.75 132 LEU B N 1
ATOM 2192 C CA . LEU B 1 132 ? -12.859 -11.25 9.25 1 97.75 132 LEU B CA 1
ATOM 2193 C C . LEU B 1 132 ? -12.102 -9.922 9.305 1 97.75 132 LEU B C 1
ATOM 2195 O O . LEU B 1 132 ? -12.516 -9 10.008 1 97.75 132 LEU B O 1
ATOM 2199 N N . LEU B 1 133 ? -11.016 -9.812 8.602 1 98.69 133 LEU B N 1
ATOM 2200 C CA . LEU B 1 133 ? -10.18 -8.625 8.617 1 98.69 133 LEU B CA 1
ATOM 2201 C C . LEU B 1 133 ? -10.953 -7.402 8.133 1 98.69 133 LEU B C 1
ATOM 2203 O O . LEU B 1 133 ? -10.875 -6.332 8.734 1 98.69 133 LEU B O 1
ATOM 2207 N N . THR B 1 134 ? -11.727 -7.586 7.055 1 98.81 134 THR B N 1
ATOM 2208 C CA . THR B 1 134 ? -12.492 -6.477 6.492 1 98.81 134 THR B CA 1
ATOM 2209 C C . THR B 1 134 ? -13.555 -5.992 7.484 1 98.81 134 THR B C 1
ATOM 2211 O O . THR B 1 134 ? -13.734 -4.789 7.664 1 98.81 134 THR B O 1
ATOM 2214 N N . LEU B 1 135 ? -14.195 -6.895 8.156 1 98.69 135 LEU B N 1
ATOM 2215 C CA . LEU B 1 135 ? -15.211 -6.527 9.133 1 98.69 135 LEU B CA 1
ATOM 2216 C C . LEU B 1 135 ? -14.617 -5.684 10.258 1 98.69 135 LEU B C 1
ATOM 2218 O O . LEU B 1 135 ? -15.188 -4.66 10.641 1 98.69 135 LEU B O 1
ATOM 2222 N N . VAL B 1 136 ? -13.484 -6.043 10.758 1 98.88 136 VAL B N 1
ATOM 2223 C CA . VAL B 1 136 ? -12.844 -5.324 11.859 1 98.88 136 VAL B CA 1
ATOM 2224 C C . VAL B 1 136 ? -12.367 -3.959 11.367 1 98.88 136 VAL B C 1
ATOM 2226 O O . VAL B 1 136 ? -12.555 -2.947 12.047 1 98.88 136 VAL B O 1
ATOM 2229 N N . VAL B 1 137 ? -11.742 -3.906 10.211 1 98.94 137 VAL B N 1
ATOM 2230 C CA . VAL B 1 137 ? -11.227 -2.662 9.648 1 98.94 137 VAL B CA 1
ATOM 2231 C C . VAL B 1 137 ? -12.367 -1.679 9.422 1 98.94 137 VAL B C 1
ATOM 2233 O O . VAL B 1 137 ? -12.258 -0.495 9.75 1 98.94 137 VAL B O 1
ATOM 2236 N N . LEU B 1 138 ? -13.5 -2.182 8.891 1 98.94 138 LEU B N 1
ATOM 2237 C CA . LEU B 1 138 ? -14.648 -1.315 8.641 1 98.94 138 LEU B CA 1
ATOM 2238 C C . LEU B 1 138 ? -15.266 -0.854 9.961 1 98.94 138 LEU B C 1
ATOM 2240 O O . LEU B 1 138 ? -15.719 0.288 10.07 1 98.94 138 LEU B O 1
ATOM 2244 N N . ALA B 1 139 ? -15.344 -1.733 10.938 1 98.94 139 ALA B N 1
ATOM 2245 C CA . ALA B 1 139 ? -15.828 -1.334 12.258 1 98.94 139 ALA B CA 1
ATOM 2246 C C . ALA B 1 139 ? -14.945 -0.239 12.859 1 98.94 139 ALA B C 1
ATOM 2248 O O . ALA B 1 139 ? -15.453 0.734 13.422 1 98.94 139 ALA B O 1
ATOM 2249 N N . CYS B 1 140 ? -13.625 -0.38 12.758 1 98.94 140 CYS B N 1
ATOM 2250 C CA . CYS B 1 140 ? -12.703 0.645 13.234 1 98.94 140 CYS B CA 1
ATOM 2251 C C . CYS B 1 140 ? -12.922 1.96 12.5 1 98.94 140 CYS B C 1
ATOM 2253 O O . CYS B 1 140 ? -12.922 3.029 13.109 1 98.94 140 CYS B O 1
ATOM 2255 N N . HIS B 1 141 ? -13.125 1.865 11.156 1 98.94 141 HIS B N 1
ATOM 2256 C CA . HIS B 1 141 ? -13.438 3.066 10.398 1 98.94 141 HIS B CA 1
ATOM 2257 C C . HIS B 1 141 ? -14.719 3.723 10.906 1 98.94 141 HIS B C 1
ATOM 2259 O O . HIS B 1 141 ? -14.781 4.945 11.039 1 98.94 141 HIS B O 1
ATOM 2265 N N . GLY B 1 142 ? -15.75 2.875 11.141 1 98.81 142 GLY B N 1
ATOM 2266 C CA . GLY B 1 142 ? -17 3.404 11.68 1 98.81 142 GLY B CA 1
ATOM 2267 C C . GLY B 1 142 ? -16.797 4.184 12.969 1 98.81 142 GLY B C 1
ATOM 2268 O O . GLY B 1 142 ? -17.375 5.266 13.133 1 98.81 142 GLY B O 1
ATOM 2269 N N . LEU B 1 143 ? -16 3.684 13.875 1 98.81 143 LEU B N 1
ATOM 2270 C CA . LEU B 1 143 ? -15.758 4.324 15.156 1 98.81 143 LEU B CA 1
ATOM 2271 C C . LEU B 1 143 ? -14.977 5.625 14.977 1 98.81 143 LEU B C 1
ATOM 2273 O O . LEU B 1 143 ? -15.25 6.617 15.656 1 98.81 143 LEU B O 1
ATOM 2277 N N . VAL B 1 144 ? -14 5.633 14.078 1 98.75 144 VAL B N 1
ATOM 2278 C CA . VAL B 1 144 ? -13.203 6.832 13.836 1 98.75 144 VAL B CA 1
ATOM 2279 C C . VAL B 1 144 ? -14.07 7.898 13.172 1 98.75 144 VAL B C 1
ATOM 2281 O O . VAL B 1 144 ? -13.992 9.078 13.523 1 98.75 144 VAL B O 1
ATOM 2284 N N . ILE B 1 145 ? -14.922 7.488 12.203 1 98.75 145 ILE B N 1
ATOM 2285 C CA . ILE B 1 145 ? -15.836 8.414 11.539 1 98.75 145 ILE B CA 1
ATOM 2286 C C . ILE B 1 145 ? -16.812 9 12.562 1 98.75 145 ILE B C 1
ATOM 2288 O O . ILE B 1 145 ? -17.094 10.195 12.547 1 98.75 145 ILE B O 1
ATOM 2292 N N . TRP B 1 146 ? -17.297 8.141 13.438 1 98.38 146 TRP B N 1
ATOM 2293 C CA . TRP B 1 146 ? -18.156 8.617 14.508 1 98.38 146 TRP B CA 1
ATOM 2294 C C . TRP B 1 146 ? -17.469 9.68 15.352 1 98.38 146 TRP B C 1
ATOM 2296 O O . TRP B 1 146 ? -18.062 10.695 15.688 1 98.38 146 TRP B O 1
ATOM 2306 N N . ARG B 1 147 ? -16.234 9.461 15.672 1 96.62 147 ARG B N 1
ATOM 2307 C CA . ARG B 1 147 ? -15.461 10.43 16.438 1 96.62 147 ARG B CA 1
ATOM 2308 C C . ARG B 1 147 ? -15.32 11.742 15.68 1 96.62 147 ARG B C 1
ATOM 2310 O O . ARG B 1 147 ? -15.383 12.82 16.281 1 96.62 147 ARG B O 1
ATOM 2317 N N . LEU B 1 148 ? -15.125 11.648 14.414 1 96.81 148 LEU B N 1
ATOM 2318 C CA . LEU B 1 148 ? -14.875 12.82 13.57 1 96.81 148 LEU B CA 1
ATOM 2319 C C . LEU B 1 148 ? -16.156 13.633 13.383 1 96.81 148 LEU B C 1
ATOM 2321 O O . LEU B 1 148 ? -16.094 14.852 13.258 1 96.81 148 LEU B O 1
ATOM 2325 N N . VAL B 1 149 ? -17.281 12.938 13.336 1 95.19 149 VAL B N 1
ATOM 2326 C CA . VAL B 1 149 ? -18.562 13.617 13.141 1 95.19 149 VAL B CA 1
ATOM 2327 C C . VAL B 1 149 ? -19 14.258 14.453 1 95.19 149 VAL B C 1
ATOM 2329 O O . VAL B 1 149 ? -19.578 15.352 14.453 1 95.19 149 VAL B O 1
ATOM 2332 N N . GLY B 1 150 ? -18.828 13.578 15.602 1 85.88 150 GLY B N 1
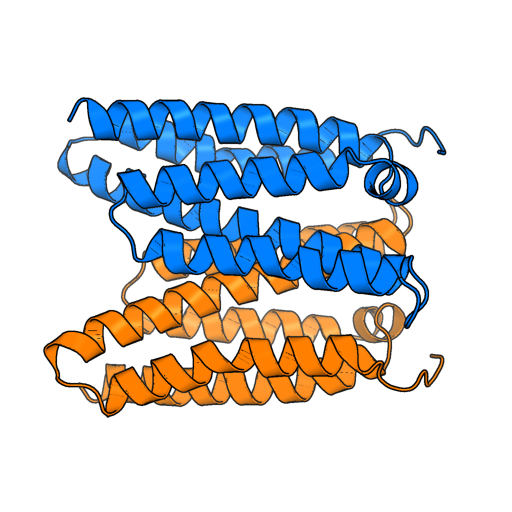ATOM 2333 C CA . GLY B 1 150 ? -19.234 14.086 16.906 1 85.88 150 GLY B CA 1
ATOM 2334 C C . GLY B 1 150 ? -18.297 15.141 17.453 1 85.88 150 GLY B C 1
ATOM 2335 O O . GLY B 1 150 ? -18.594 15.781 18.469 1 85.88 150 GLY B O 1
ATOM 2336 N N . ALA B 1 151 ? -17.188 15.289 16.953 1 66.75 151 ALA B N 1
ATOM 2337 C CA . ALA B 1 151 ? -16.281 16.328 17.406 1 66.75 151 ALA B CA 1
ATOM 2338 C C . ALA B 1 151 ? -16.609 17.672 16.781 1 66.75 151 ALA B C 1
ATOM 2340 O O . ALA B 1 151 ? -17.141 17.734 15.664 1 66.75 151 ALA B O 1
#

Foldseek 3Di:
DPPDDQDPVVLVVLVVLCVLLVVLLCCLPPPDPVCNVVSLLSNLLSLLVVLLVLLVVLLVLLVPPPDPPDPLSVVSPVLSCVSNVQSVVLSVDDSLSSLVSSLVSLVSSLVVCPDPSNPVRDDPSVNVSSVVSSVSNNVSSVSSNVSVVVD/DPPDDQDPVVLVVLVVLCVLLVVLLCCLPPPPPVCNVVSLLSNLLSLLVVLLVLLVVLLVLLVPPPDPPDPLSVVSPVLSCVSNVQSVVLSVDDSLSSLVSSLVSLVSSLVVCPDPSNPVRDDPSVNVSSVVSSVSNNVSSVSSNVSVVVD

Solvent-accessible surface area (backbone atoms only — not comparable to full-atom values): 15319 Å² total; per-residue (Å²): 130,75,83,52,76,64,55,64,64,62,53,52,51,55,56,56,63,43,47,60,49,53,52,22,40,50,28,46,73,69,41,61,72,84,48,17,60,55,20,47,52,51,35,54,45,41,51,24,22,50,39,5,17,55,14,13,24,40,36,18,39,26,70,71,74,35,56,83,87,38,68,71,21,52,52,37,46,56,55,19,47,47,29,36,66,39,22,37,56,26,74,74,43,60,68,64,62,13,50,51,42,43,50,51,37,54,50,51,53,50,51,49,48,64,31,73,67,26,52,71,75,44,56,57,39,55,54,57,50,49,53,57,53,49,52,52,54,52,50,39,48,51,55,47,47,50,51,59,67,75,96,128,74,82,54,75,65,55,64,63,63,53,51,52,55,57,56,64,44,46,60,49,52,51,23,41,49,29,45,73,67,42,60,7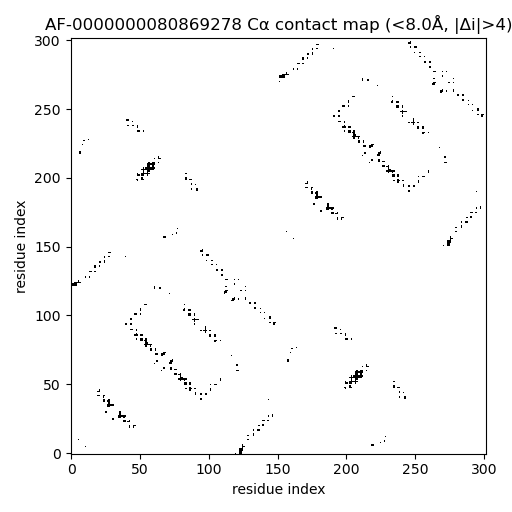3,85,47,17,60,54,19,46,51,50,34,52,46,41,51,23,23,50,40,5,17,55,14,13,24,40,37,18,38,25,70,71,72,35,57,83,89,40,68,71,22,51,52,37,46,57,54,20,47,47,27,36,66,40,24,38,57,25,75,74,43,60,68,62,61,14,52,50,43,44,51,53,37,52,49,52,53,50,52,50,48,66,31,74,67,26,53,72,75,44,57,57,38,57,54,56,50,48,51,56,51,49,53,52,53,50,51,40,48,52,55,47,47,50,52,57,69,75,95

Nearest PDB structures (foldseek):
  8flq-assembly1_R  TM=4.296E-01  e=2.816E+00  Homo sapiens
  9cpb-assembly1_5T  TM=2.563E-01  e=7.452E+00  Bos taurus
  8flq-assembly1_R  TM=4.297E-01  e=3.102E+00  Homo sapiens
  8tn1-assembly1_B  TM=4.166E-01  e=6.437E+00  synthetic construct
  9cpb-assembly1_5T  TM=2.564E-01  e=7.448E+00  Bos taurus

InterPro domains:
  IPR021836 Protein of unknown function DUF3429 [PF11911] (6-144)
  IPR021836 Protein of unknown function DUF3429 [PTHR15887] (6-140)

Organism: NCBI:txid3151122